Protein AF-A0A9P7DHE1-F1 (afdb_monomer)

Organism: NCBI:txid116603

Secondary structure (DSSP, 8-state):
-----PPEEEPTTSS-EEEPP--------S---GGGTTS-----------GGGTTT----------TT--SSS----------------------------TT-SPPTT--TT-HHHHHHHHHHHHHHHTTS-TTSHHHHHHHHHHHHHHHHH-TTTTTS--PPPPTTS-S-SHHHHHHTT-

pLDDT: mean 75.98, std 18.85, range [28.89, 95.75]

Structure (mmCIF, N/CA/C/O backbone):
data_AF-A0A9P7DHE1-F1
#
_entry.id   AF-A0A9P7DHE1-F1
#
loop_
_atom_site.group_PDB
_atom_site.id
_atom_site.type_symbol
_atom_site.label_atom_id
_atom_site.label_alt_id
_atom_site.label_comp_id
_atom_site.label_asym_id
_atom_site.label_entity_id
_atom_site.label_seq_id
_atom_site.pdbx_PDB_ins_code
_atom_site.Cartn_x
_atom_site.Cartn_y
_atom_site.Cartn_z
_atom_site.occupancy
_atom_site.B_iso_or_equiv
_atom_site.auth_seq_id
_atom_site.auth_comp_id
_atom_site.auth_asym_id
_atom_site.auth_atom_id
_atom_site.pdbx_PDB_model_num
ATOM 1 N N . THR A 1 1 ? -3.208 -5.724 34.172 1.00 63.28 1 THR A N 1
ATOM 2 C CA . THR A 1 1 ? -3.582 -4.389 33.665 1.00 63.28 1 THR A CA 1
ATOM 3 C C . THR A 1 1 ? -2.386 -3.475 33.767 1.00 63.28 1 THR A C 1
ATOM 5 O O . THR A 1 1 ? -1.680 -3.568 34.764 1.00 63.28 1 THR A O 1
ATOM 8 N N . VAL A 1 2 ? -2.148 -2.636 32.761 1.00 74.50 2 VAL A N 1
ATOM 9 C CA . VAL A 1 2 ? -1.128 -1.576 32.782 1.00 74.50 2 VAL A CA 1
ATOM 10 C C . VAL A 1 2 ? -1.850 -0.268 32.481 1.00 74.50 2 VAL A C 1
ATOM 12 O O . VAL A 1 2 ? -2.642 -0.226 31.544 1.00 74.50 2 VAL A O 1
ATOM 15 N N . THR A 1 3 ? -1.604 0.771 33.275 1.00 80.12 3 THR A N 1
ATOM 16 C CA . THR A 1 3 ? -2.169 2.107 33.048 1.00 80.12 3 THR A CA 1
ATOM 17 C C . THR A 1 3 ? -1.123 2.965 32.352 1.00 80.12 3 THR A C 1
ATOM 19 O O . THR A 1 3 ? 0.004 3.068 32.833 1.00 80.12 3 THR A O 1
ATOM 22 N N . LEU A 1 4 ? -1.491 3.568 31.223 1.00 80.62 4 LEU A N 1
ATOM 23 C CA . LEU A 1 4 ? -0.621 4.423 30.419 1.00 80.62 4 LEU A CA 1
ATOM 24 C C . LEU A 1 4 ? -1.229 5.825 30.329 1.00 80.62 4 LEU A C 1
ATOM 26 O O . LEU A 1 4 ? -2.447 5.973 30.254 1.00 80.62 4 LEU A O 1
ATOM 30 N N . TYR A 1 5 ? -0.375 6.846 30.332 1.00 82.25 5 TYR A N 1
ATOM 31 C CA . TYR A 1 5 ? -0.776 8.253 30.339 1.00 82.25 5 TYR A CA 1
ATOM 32 C C . TYR A 1 5 ? -0.249 8.931 29.063 1.00 82.25 5 TYR A C 1
ATOM 34 O O . TYR A 1 5 ? 0.937 9.266 29.007 1.00 82.25 5 TYR A O 1
ATOM 42 N N . PRO A 1 6 ? -1.076 9.088 28.011 1.00 80.56 6 PRO A N 1
ATOM 43 C CA . PRO A 1 6 ? -0.641 9.694 26.756 1.00 80.56 6 PRO A CA 1
ATOM 44 C C . PRO A 1 6 ? -0.367 11.195 26.926 1.00 80.56 6 PRO A C 1
ATOM 46 O O . PRO A 1 6 ? -0.947 11.869 27.779 1.00 80.56 6 PRO A O 1
ATOM 49 N N . THR A 1 7 ? 0.515 11.746 26.089 1.00 82.62 7 THR A N 1
ATOM 50 C CA . THR A 1 7 ? 0.828 13.182 26.136 1.00 82.62 7 THR A CA 1
ATOM 51 C C . THR A 1 7 ? -0.315 13.994 25.533 1.00 82.62 7 THR A C 1
ATOM 53 O O . THR A 1 7 ? -0.627 13.850 24.352 1.00 82.62 7 THR A O 1
ATOM 56 N N . VAL A 1 8 ? -0.893 14.897 26.323 1.00 83.06 8 VAL A N 1
ATOM 57 C CA . VAL A 1 8 ? -1.894 15.867 25.863 1.00 83.06 8 VAL A CA 1
ATOM 58 C C . VAL A 1 8 ? -1.196 17.140 25.372 1.00 83.06 8 VAL A C 1
ATOM 60 O O . VAL A 1 8 ? -0.289 17.653 26.031 1.00 83.06 8 VAL A O 1
ATOM 63 N N . ARG A 1 9 ? -1.606 17.667 24.213 1.00 80.31 9 ARG A N 1
ATOM 64 C CA . ARG A 1 9 ? -1.080 18.905 23.614 1.00 80.31 9 ARG A CA 1
ATOM 65 C C . ARG A 1 9 ? -2.216 19.838 23.201 1.00 80.31 9 ARG A C 1
ATOM 67 O O . ARG A 1 9 ? -3.033 19.479 22.354 1.00 80.31 9 ARG A O 1
ATOM 74 N N . ALA A 1 10 ? -2.224 21.049 23.756 1.00 80.25 10 ALA A N 1
ATOM 75 C CA . ALA A 1 10 ? -3.129 22.120 23.338 1.00 80.25 10 ALA A CA 1
ATOM 76 C C . ALA A 1 10 ? -2.904 22.481 21.860 1.00 80.25 10 ALA A C 1
ATOM 78 O O . ALA A 1 10 ? -1.762 22.695 21.431 1.00 80.25 10 ALA A O 1
ATOM 79 N N . VAL A 1 11 ? -3.983 22.555 21.083 1.00 75.50 11 VAL A N 1
ATOM 80 C CA . VAL A 1 11 ? -3.932 22.865 19.651 1.00 75.50 11 VAL A CA 1
ATOM 81 C C . VAL A 1 11 ? -3.908 24.385 19.478 1.00 75.50 11 VAL A C 1
ATOM 83 O O . VAL A 1 11 ? -4.821 25.098 19.898 1.00 75.50 11 VAL A O 1
ATOM 86 N N . ARG A 1 12 ? -2.827 24.908 18.882 1.00 71.19 12 ARG A N 1
ATOM 87 C CA . ARG A 1 12 ? -2.615 26.359 18.743 1.00 71.19 12 ARG A CA 1
ATOM 88 C C . ARG A 1 12 ? -3.797 27.019 18.026 1.00 71.19 12 ARG A C 1
ATOM 90 O O . ARG A 1 12 ? -4.242 26.529 16.997 1.00 71.19 12 ARG A O 1
ATOM 97 N N . HIS A 1 13 ? -4.228 28.169 18.546 1.00 72.75 13 HIS A N 1
ATOM 98 C CA . HIS A 1 13 ? -5.360 28.969 18.049 1.00 72.75 13 HIS A CA 1
ATOM 99 C C . HIS A 1 13 ? -6.758 28.344 18.241 1.00 72.75 13 HIS A C 1
ATOM 101 O O . HIS A 1 13 ? -7.728 28.867 17.701 1.00 72.7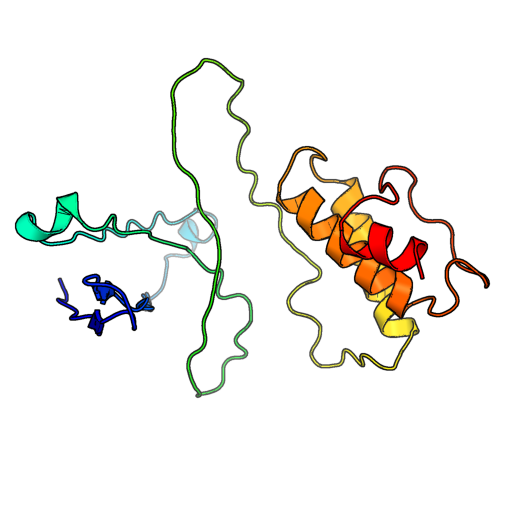5 13 HIS A O 1
ATOM 107 N N . THR A 1 14 ? -6.880 27.303 19.069 1.00 74.81 14 THR A N 1
ATOM 108 C CA . THR A 1 14 ? -8.165 26.745 19.533 1.00 74.81 14 THR A CA 1
ATOM 109 C C . THR A 1 14 ? -8.226 26.734 21.067 1.00 74.81 14 THR A C 1
ATOM 111 O O . THR A 1 14 ? -7.239 27.078 21.724 1.00 74.81 14 THR A O 1
ATOM 114 N N . GLN A 1 15 ? -9.366 26.345 21.650 1.00 79.44 15 GLN A N 1
ATOM 115 C CA . GLN A 1 15 ? -9.450 25.995 23.079 1.00 79.44 15 GLN A CA 1
ATOM 116 C C . GLN A 1 15 ? -9.210 24.492 23.325 1.00 79.44 15 GLN A C 1
ATOM 118 O O . GLN A 1 15 ? -9.230 24.044 24.470 1.00 79.44 15 GLN A O 1
ATOM 123 N N . ASP A 1 16 ? -8.962 23.726 22.262 1.00 78.94 16 ASP A N 1
ATOM 124 C CA . ASP A 1 16 ? -9.001 22.271 22.267 1.00 78.94 16 ASP A CA 1
ATOM 125 C C . ASP A 1 16 ? -7.638 21.647 22.590 1.00 78.94 16 ASP A C 1
ATOM 127 O O . ASP A 1 16 ? -6.563 22.200 22.320 1.00 78.94 16 ASP A O 1
ATOM 131 N N . ALA A 1 17 ? -7.678 20.445 23.159 1.00 79.69 17 ALA A N 1
ATOM 132 C CA . ALA A 1 17 ? -6.499 19.674 23.518 1.00 79.69 17 ALA A CA 1
ATOM 133 C C . ALA A 1 17 ? -6.506 18.321 22.800 1.00 79.69 17 ALA A C 1
ATOM 135 O O . ALA A 1 17 ? -7.420 17.518 22.956 1.00 79.69 17 ALA A O 1
ATOM 136 N N . SER A 1 18 ? -5.455 18.064 22.026 1.00 79.19 18 SER A N 1
ATOM 137 C CA . SER A 1 18 ? -5.245 16.792 21.336 1.00 79.19 18 SER A CA 1
ATOM 138 C C . SER A 1 18 ? -4.535 15.791 22.246 1.00 79.19 18 SER A C 1
ATOM 140 O O . SER A 1 18 ? -3.516 16.113 22.863 1.00 79.19 18 SER A O 1
ATOM 142 N N . ILE A 1 19 ? -5.037 14.561 22.305 1.00 82.12 19 ILE A N 1
ATOM 143 C CA . ILE A 1 19 ? -4.283 13.422 22.835 1.00 82.12 19 ILE A CA 1
ATOM 144 C C . ILE A 1 19 ? -3.357 12.948 21.707 1.00 82.12 19 ILE A C 1
ATOM 146 O O . ILE A 1 19 ? -3.810 12.748 20.582 1.00 82.12 19 ILE A O 1
ATOM 150 N N . GLN A 1 20 ? -2.053 12.821 21.962 1.00 78.88 20 GLN A N 1
ATOM 151 C CA . GLN A 1 20 ? -1.137 12.235 20.977 1.00 78.88 20 GLN A CA 1
ATOM 152 C C . GLN A 1 20 ? -1.354 10.710 20.890 1.00 78.88 20 GLN A C 1
ATOM 154 O O . GLN A 1 20 ? -1.566 10.092 21.938 1.00 78.88 20 GLN A O 1
ATOM 159 N N . PRO A 1 21 ? -1.269 10.097 19.691 1.00 76.88 21 PRO A N 1
ATOM 160 C CA . PRO A 1 21 ? -1.305 8.643 19.536 1.00 76.88 21 PRO A CA 1
ATOM 161 C C . PRO A 1 21 ? -0.273 7.924 20.415 1.00 76.88 21 PRO A C 1
ATOM 163 O O . PRO A 1 21 ? 0.782 8.476 20.738 1.00 76.88 21 PRO A O 1
ATOM 166 N N . LEU A 1 22 ? -0.587 6.685 20.793 1.00 75.44 22 LEU A N 1
ATOM 167 C CA . LEU A 1 22 ? 0.209 5.862 21.699 1.00 75.44 22 LEU A CA 1
ATOM 168 C C . LEU A 1 22 ? 0.304 4.435 21.150 1.00 75.44 22 LEU A C 1
ATOM 170 O O . LEU A 1 22 ? -0.690 3.712 21.152 1.00 75.44 22 LEU A O 1
ATOM 174 N N . CYS A 1 23 ? 1.496 4.016 20.726 1.00 75.12 23 CYS A N 1
ATOM 175 C CA . CYS A 1 23 ? 1.759 2.622 20.374 1.00 75.12 23 CYS A CA 1
ATOM 176 C C . CYS A 1 2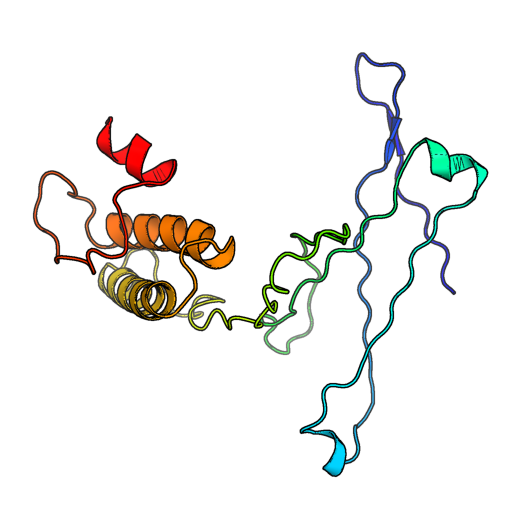3 ? 1.937 1.753 21.631 1.00 75.12 23 CYS A C 1
ATOM 178 O O . CYS A 1 23 ? 2.528 2.175 22.629 1.00 75.12 23 CYS A O 1
ATOM 180 N N . ILE A 1 24 ? 1.413 0.526 21.573 1.00 76.88 24 ILE A N 1
ATOM 181 C CA . ILE A 1 24 ? 1.482 -0.475 22.641 1.00 76.88 24 ILE A CA 1
ATOM 182 C C . ILE A 1 24 ? 1.867 -1.819 22.012 1.00 76.88 24 ILE A C 1
ATOM 184 O O . ILE A 1 24 ? 1.034 -2.501 21.421 1.00 76.88 24 ILE A O 1
ATOM 188 N N . GLY A 1 25 ? 3.130 -2.222 22.160 1.00 78.00 25 GLY A N 1
ATOM 189 C CA . GLY A 1 25 ? 3.584 -3.554 21.756 1.00 78.00 25 GLY A CA 1
ATOM 190 C C . GLY A 1 25 ? 3.118 -4.633 22.740 1.00 78.00 25 GLY A C 1
ATOM 191 O O . GLY A 1 25 ? 3.352 -4.515 23.944 1.00 78.00 25 GLY A O 1
ATOM 192 N N . VAL A 1 26 ? 2.493 -5.701 22.237 1.00 77.25 26 VAL A N 1
ATOM 193 C CA . VAL A 1 26 ? 2.066 -6.864 23.034 1.00 77.25 26 VAL A CA 1
ATOM 194 C C . VAL A 1 26 ? 2.804 -8.110 22.548 1.00 77.25 26 VAL A C 1
ATOM 196 O O . VAL A 1 26 ? 2.553 -8.603 21.453 1.00 77.25 26 VAL A O 1
ATOM 199 N N . CYS A 1 27 ? 3.713 -8.632 23.375 1.00 78.00 27 CYS A N 1
ATOM 200 C CA . CYS A 1 27 ? 4.555 -9.780 23.035 1.00 78.00 27 CYS A CA 1
ATOM 201 C C . CYS A 1 27 ? 4.144 -11.027 23.827 1.00 78.00 27 CYS A C 1
ATOM 203 O O . CYS A 1 27 ? 4.094 -10.996 25.057 1.00 78.00 27 CYS A O 1
ATOM 205 N N . PHE A 1 28 ? 3.929 -12.145 23.130 1.00 78.44 28 PHE A N 1
ATOM 206 C CA . PHE A 1 28 ? 3.649 -13.449 23.734 1.00 78.44 28 PHE A CA 1
ATOM 207 C C . PHE A 1 28 ? 4.885 -14.348 23.623 1.00 78.44 28 PHE A C 1
ATOM 209 O O . PHE A 1 28 ? 5.302 -14.697 22.521 1.00 78.44 28 PHE A O 1
ATOM 216 N N . SER A 1 29 ? 5.473 -14.737 24.755 1.00 79.94 29 SER A N 1
ATOM 217 C CA . SER A 1 29 ? 6.611 -15.663 24.811 1.00 79.94 29 SER A CA 1
ATOM 218 C C . SER A 1 29 ? 6.196 -17.014 25.400 1.00 79.94 29 SER A C 1
ATOM 220 O O . SER A 1 29 ? 5.441 -17.090 26.368 1.00 79.94 29 SER A O 1
ATOM 222 N N . GLY A 1 30 ? 6.671 -18.106 24.798 1.00 80.75 30 GLY A N 1
ATOM 223 C CA . GLY A 1 30 ? 6.310 -19.466 25.198 1.00 80.75 30 GLY A CA 1
ATOM 224 C C . GLY A 1 30 ? 6.550 -20.487 24.088 1.00 80.75 30 GLY A C 1
ATOM 225 O O . GLY A 1 30 ? 7.233 -20.206 23.107 1.00 80.75 30 GLY A O 1
ATOM 226 N N . THR A 1 31 ? 5.973 -21.681 24.237 1.00 81.31 31 THR A N 1
ATOM 227 C CA . THR A 1 31 ? 5.946 -22.707 23.181 1.00 81.31 31 THR A CA 1
ATOM 228 C C . THR A 1 31 ? 4.535 -23.268 23.040 1.00 81.31 31 THR A C 1
ATOM 230 O O . THR A 1 31 ? 3.863 -23.520 24.039 1.00 81.31 31 THR A O 1
ATOM 233 N N . LEU A 1 32 ? 4.080 -23.463 21.801 1.00 80.00 32 LEU A N 1
ATOM 234 C CA . LEU A 1 32 ? 2.795 -24.098 21.511 1.00 80.00 32 LEU A CA 1
ATOM 235 C C . LEU A 1 32 ? 2.980 -25.613 21.303 1.00 80.00 32 LEU A C 1
ATOM 237 O O . LEU A 1 32 ? 3.902 -26.026 20.591 1.00 80.00 32 LEU A O 1
ATOM 241 N N . PRO A 1 33 ? 2.106 -26.467 21.870 1.00 82.25 33 PRO A N 1
ATOM 242 C CA . PRO A 1 33 ? 2.053 -27.886 21.535 1.00 82.25 33 PRO A CA 1
ATOM 243 C C . PRO A 1 33 ? 1.917 -28.112 20.024 1.00 82.25 33 PRO A C 1
ATOM 245 O O . PRO A 1 33 ? 1.082 -27.492 19.372 1.00 82.25 33 PRO A O 1
ATOM 248 N N . ARG A 1 34 ? 2.691 -29.055 19.463 1.00 78.00 34 ARG A N 1
ATOM 249 C CA . ARG A 1 34 ? 2.783 -29.282 18.001 1.00 78.00 34 ARG A CA 1
ATOM 250 C C . ARG A 1 34 ? 1.442 -29.519 17.289 1.00 78.00 34 ARG A C 1
ATOM 252 O O . ARG A 1 34 ? 1.344 -29.257 16.098 1.00 78.00 34 ARG A O 1
ATOM 259 N N . HIS A 1 35 ? 0.420 -30.004 17.994 1.00 80.25 35 HIS A N 1
ATOM 260 C CA . HIS A 1 35 ? -0.915 -30.220 17.427 1.00 80.25 35 HIS A CA 1
ATOM 261 C C . HIS A 1 35 ? -1.727 -28.924 17.235 1.00 80.25 35 HIS A C 1
ATOM 263 O O . HIS A 1 35 ? -2.686 -28.939 16.473 1.00 80.25 35 HIS A O 1
ATOM 269 N N . LEU A 1 36 ? -1.340 -27.810 17.871 1.00 73.06 36 LEU A N 1
ATOM 270 C CA . LEU A 1 36 ? -1.977 -26.493 17.716 1.00 73.06 36 LEU A CA 1
ATOM 271 C C . LEU A 1 36 ? -1.321 -25.617 16.636 1.00 73.06 36 LEU A C 1
ATOM 273 O O . LEU A 1 36 ? -1.822 -24.539 16.353 1.00 73.06 36 LEU A O 1
ATOM 277 N N . VAL A 1 37 ? -0.231 -26.067 16.003 1.00 69.19 37 VAL A N 1
ATOM 278 C CA . VAL A 1 37 ? 0.519 -25.290 14.988 1.00 69.19 37 VAL A CA 1
ATOM 279 C C . VAL A 1 37 ? -0.308 -24.997 13.724 1.00 69.19 37 VAL A C 1
ATOM 281 O O . VAL A 1 37 ? -0.004 -24.062 12.996 1.00 69.19 37 VAL A O 1
ATOM 284 N N . HIS A 1 38 ? -1.376 -25.762 13.485 1.00 62.28 38 HIS A N 1
ATOM 285 C CA . HIS A 1 38 ? -2.319 -25.561 12.375 1.00 62.28 38 HIS A CA 1
ATOM 286 C C . HIS A 1 38 ? -3.629 -24.879 12.816 1.00 62.28 38 HIS A C 1
ATOM 288 O O . HIS A 1 38 ? -4.558 -24.763 12.019 1.00 62.28 38 HIS A O 1
ATOM 294 N N . SER A 1 39 ? -3.725 -24.465 14.082 1.00 65.44 39 SER A N 1
ATOM 295 C CA . SER A 1 39 ? -4.896 -23.796 14.648 1.00 65.44 39 SER A CA 1
ATOM 296 C C . SER A 1 39 ? -4.622 -22.303 14.777 1.00 65.44 39 SER A C 1
ATOM 298 O O . SER A 1 39 ? -3.623 -21.909 15.375 1.00 65.44 39 SER A O 1
ATOM 300 N N . VAL A 1 40 ? -5.543 -21.463 14.299 1.00 66.19 40 VAL A N 1
ATOM 301 C CA . VAL A 1 40 ? -5.528 -20.033 14.637 1.00 66.19 40 VAL A CA 1
ATOM 302 C C . VAL A 1 40 ? -5.727 -19.906 16.148 1.00 66.19 40 VAL A C 1
ATOM 304 O O . VAL A 1 40 ? -6.742 -20.353 16.683 1.00 66.19 40 VAL A O 1
ATOM 307 N N . VAL A 1 41 ? -4.747 -19.329 16.845 1.00 77.50 41 VAL A N 1
ATOM 308 C CA . VAL A 1 41 ? -4.835 -19.054 18.284 1.00 77.50 41 VAL A CA 1
ATOM 309 C C . VAL A 1 41 ? -5.530 -17.701 18.458 1.00 77.50 41 VAL A C 1
ATOM 311 O O . VAL A 1 41 ? -4.948 -16.688 18.071 1.00 77.50 41 VAL A O 1
ATOM 314 N N . PRO A 1 42 ? -6.758 -17.639 19.009 1.00 79.12 42 PRO A N 1
ATOM 315 C CA . PRO A 1 42 ? -7.448 -16.370 19.192 1.00 79.12 42 PRO A CA 1
ATOM 316 C C . PRO A 1 42 ? -6.757 -15.546 20.282 1.00 79.12 42 PRO A C 1
ATOM 318 O O . PRO A 1 42 ? -6.542 -16.023 21.398 1.00 79.12 42 PRO A O 1
ATOM 321 N N . ILE A 1 43 ? -6.444 -14.292 19.964 1.00 79.31 43 ILE A N 1
ATOM 322 C CA . ILE A 1 43 ? -5.888 -13.312 20.899 1.00 79.31 43 ILE A CA 1
ATOM 323 C C . ILE A 1 43 ? -6.923 -12.200 21.065 1.00 79.31 43 ILE A C 1
ATOM 325 O O . ILE A 1 43 ? -7.331 -11.579 20.089 1.00 79.31 43 ILE A O 1
ATOM 329 N N . GLN A 1 44 ? -7.346 -11.948 22.304 1.00 82.62 44 GLN A N 1
ATOM 330 C CA . GLN A 1 44 ? -8.251 -10.851 22.640 1.00 82.62 44 GLN A CA 1
ATOM 331 C C . GLN A 1 44 ? -7.472 -9.744 23.356 1.00 82.62 44 GLN A C 1
ATOM 333 O O . GLN A 1 44 ? -6.799 -9.994 24.356 1.00 82.62 44 GLN A O 1
ATOM 338 N N . ILE A 1 45 ? -7.595 -8.515 22.857 1.00 82.31 45 ILE A N 1
ATOM 339 C CA . ILE A 1 45 ? -7.043 -7.298 23.461 1.00 82.31 45 ILE A CA 1
ATOM 340 C C . ILE A 1 45 ? -8.208 -6.332 23.690 1.00 82.31 45 ILE A C 1
ATOM 342 O O . ILE A 1 45 ? -9.099 -6.219 22.852 1.00 82.31 45 ILE A O 1
ATOM 346 N N . SER A 1 46 ? -8.214 -5.649 24.833 1.00 82.44 46 SER A N 1
ATOM 347 C CA . SER A 1 46 ? -9.241 -4.671 25.201 1.00 82.44 46 SER A CA 1
ATOM 348 C C . SER A 1 46 ? -8.587 -3.389 25.707 1.00 82.44 46 SER A C 1
ATOM 350 O O . SER A 1 46 ? -7.800 -3.439 26.655 1.00 82.44 46 SER A O 1
ATOM 352 N N . VAL A 1 47 ? -8.945 -2.253 25.112 1.00 83.31 47 VAL A N 1
ATOM 353 C CA . VAL A 1 47 ? -8.515 -0.914 25.535 1.00 83.31 47 VAL A CA 1
ATOM 354 C C . VAL A 1 47 ? -9.748 -0.126 25.970 1.00 83.31 47 VAL A C 1
ATOM 356 O O . VAL A 1 47 ? -10.785 -0.173 25.316 1.00 83.31 47 VAL A O 1
ATOM 359 N N . SER A 1 48 ? -9.636 0.590 27.084 1.00 83.56 48 SER A N 1
ATOM 360 C CA . SER A 1 48 ? -10.709 1.391 27.676 1.00 83.56 48 SER A CA 1
ATOM 361 C C . SER A 1 48 ? -10.139 2.694 28.223 1.00 83.56 48 SER A C 1
ATOM 363 O O . SER A 1 48 ? -9.087 2.669 28.866 1.00 83.56 48 SER A O 1
ATOM 365 N N . ILE A 1 49 ? -10.851 3.803 28.035 1.00 84.62 49 ILE A N 1
ATOM 366 C CA . ILE A 1 49 ? -10.581 5.057 28.746 1.00 84.62 49 ILE A CA 1
ATOM 367 C C . ILE A 1 49 ? -11.486 5.168 29.983 1.00 84.62 49 ILE A C 1
ATOM 369 O O . ILE A 1 49 ? -12.500 4.475 30.071 1.00 84.62 49 ILE A O 1
ATOM 373 N N . ALA A 1 50 ? -11.109 6.003 30.954 1.00 85.31 50 ALA A N 1
ATOM 374 C CA . ALA A 1 50 ? -11.951 6.297 32.110 1.00 85.31 50 ALA A CA 1
ATOM 375 C C . ALA A 1 50 ? -13.237 7.039 31.684 1.00 85.31 50 ALA A C 1
ATOM 377 O O . ALA A 1 50 ? -13.243 7.783 30.698 1.00 85.31 50 ALA A O 1
ATOM 378 N N . GLU A 1 51 ? -14.335 6.788 32.400 1.00 87.00 51 GLU A N 1
ATOM 379 C CA . GLU A 1 51 ? -15.702 7.146 31.998 1.00 87.00 51 GLU A CA 1
ATOM 380 C C . GLU A 1 51 ? -15.874 8.656 31.769 1.00 87.00 51 GLU A C 1
ATOM 382 O O . GLU A 1 51 ? -16.507 9.068 30.795 1.00 87.00 51 GLU A O 1
ATOM 387 N N . GLU A 1 52 ? -15.213 9.478 32.584 1.00 88.81 52 GLU A N 1
ATOM 388 C CA . GLU A 1 52 ? -15.205 10.941 32.511 1.00 88.81 52 GLU A CA 1
ATOM 389 C C . GLU A 1 52 ? -14.610 11.515 31.209 1.00 88.81 52 GLU A C 1
ATOM 391 O O . GLU A 1 52 ? -14.839 12.685 30.895 1.00 88.81 52 GLU A O 1
ATOM 396 N N . TYR A 1 53 ? -13.884 10.703 30.431 1.00 83.25 53 TYR A N 1
ATOM 397 C CA . TYR A 1 53 ? -13.310 11.085 29.135 1.00 83.25 53 TYR A CA 1
ATOM 398 C C . TYR A 1 53 ? -14.015 10.444 27.928 1.00 83.25 53 TYR A C 1
ATOM 400 O O . TYR A 1 53 ? -13.721 10.806 26.787 1.00 83.25 53 TYR A O 1
ATOM 408 N N . SER A 1 54 ? -14.957 9.522 28.156 1.00 81.50 54 SER A N 1
ATOM 409 C CA . SER A 1 54 ? -15.620 8.725 27.107 1.00 81.50 54 SER A CA 1
ATOM 410 C C . SER A 1 54 ? -16.402 9.549 26.072 1.00 81.50 54 SER A C 1
ATOM 412 O O . SER A 1 54 ? -16.548 9.127 24.928 1.00 81.50 54 SER A O 1
ATOM 414 N N . SER A 1 55 ? -16.868 10.743 26.445 1.00 85.00 55 SER A N 1
ATOM 415 C CA . SER A 1 55 ? -17.566 11.684 25.559 1.00 85.00 55 SER A CA 1
ATOM 416 C C . SER A 1 55 ? -16.636 12.547 24.697 1.00 85.00 55 SER A C 1
ATOM 418 O O . SER A 1 55 ? -17.117 13.221 23.786 1.00 85.00 55 SER A O 1
ATOM 420 N N . PHE A 1 56 ? -15.326 12.546 24.968 1.00 81.00 56 PHE A N 1
ATOM 421 C CA . PHE A 1 56 ? -14.338 13.390 24.283 1.00 81.00 56 PHE A CA 1
ATOM 422 C C . PHE A 1 56 ? -13.389 12.602 23.370 1.00 81.00 56 PHE A C 1
ATOM 424 O O . PHE A 1 56 ? -12.720 13.194 22.524 1.00 81.00 56 PHE A O 1
ATOM 431 N N . THR A 1 57 ? -13.295 11.280 23.533 1.00 78.19 57 THR A N 1
ATOM 432 C CA . THR A 1 57 ? -12.440 10.426 22.702 1.00 78.19 57 THR A CA 1
ATOM 433 C C . THR A 1 57 ? -12.923 8.976 22.698 1.00 78.19 57 THR A C 1
ATOM 435 O O . THR A 1 57 ? -13.393 8.454 23.708 1.00 78.19 57 THR A O 1
ATOM 438 N N . THR A 1 58 ? -12.778 8.312 21.552 1.00 79.25 58 THR A N 1
ATOM 439 C CA . THR A 1 58 ? -13.049 6.882 21.375 1.00 79.25 58 THR A CA 1
ATOM 440 C C . THR A 1 58 ? -11.713 6.145 21.246 1.00 79.25 58 THR A C 1
ATOM 442 O O . THR A 1 58 ? -10.901 6.542 20.409 1.00 79.25 58 THR A O 1
ATOM 445 N N . PRO A 1 59 ? -11.445 5.088 22.038 1.00 80.94 59 PRO A N 1
ATOM 446 C CA . PRO A 1 59 ? -10.231 4.299 21.877 1.00 80.94 59 PRO A CA 1
ATOM 447 C C . PRO A 1 59 ? -10.291 3.517 20.559 1.00 80.94 59 PRO A C 1
ATOM 449 O O . PRO A 1 59 ? -11.172 2.682 20.367 1.00 80.94 59 PRO A O 1
ATOM 452 N N . VAL A 1 60 ? -9.339 3.775 19.665 1.00 77.62 60 VAL A N 1
ATOM 453 C CA . VAL A 1 60 ? -9.154 3.018 18.421 1.00 77.62 60 VAL A CA 1
ATOM 454 C C . VAL A 1 60 ? -8.024 2.011 18.631 1.00 77.62 60 VAL A C 1
ATOM 456 O O . VAL A 1 60 ? -6.984 2.352 19.196 1.00 77.62 60 VAL A O 1
ATOM 459 N N . ILE A 1 61 ? -8.237 0.768 18.201 1.00 76.81 61 ILE A N 1
ATOM 460 C CA . ILE A 1 61 ? -7.223 -0.291 18.190 1.00 76.81 61 ILE A CA 1
ATOM 461 C C . ILE A 1 61 ? -6.930 -0.616 16.729 1.00 76.81 61 ILE A C 1
ATOM 463 O O . ILE A 1 61 ? -7.841 -0.959 15.980 1.00 76.81 61 ILE A O 1
ATOM 467 N N . GLU A 1 62 ? -5.662 -0.540 16.341 1.00 70.88 62 GLU A N 1
ATOM 468 C CA . GLU A 1 62 ? -5.195 -0.891 15.002 1.00 70.88 62 GLU A CA 1
ATOM 469 C C . GLU A 1 62 ? -4.138 -1.993 15.114 1.00 70.88 62 GLU A C 1
ATOM 471 O O . GLU A 1 62 ? -3.199 -1.895 15.905 1.00 70.88 62 GLU A O 1
ATOM 476 N N . SER A 1 63 ? -4.302 -3.067 14.343 1.00 65.50 63 SER A N 1
ATOM 477 C CA . SER A 1 63 ? -3.376 -4.199 14.317 1.00 65.50 63 SER A CA 1
ATOM 478 C C . SER A 1 63 ? -2.399 -4.078 13.153 1.00 65.50 63 SER A C 1
ATOM 480 O O . SER A 1 63 ? -2.824 -3.988 12.002 1.00 65.50 63 SER A O 1
ATOM 482 N N . LEU A 1 64 ? -1.100 -4.161 13.439 1.00 60.03 64 LEU A N 1
ATOM 483 C CA . LEU A 1 64 ? -0.050 -4.285 12.428 1.00 60.03 64 LEU A CA 1
ATOM 484 C C . LEU A 1 64 ? 0.540 -5.695 12.440 1.00 60.03 64 LEU A C 1
ATOM 486 O O . LEU A 1 64 ? 0.919 -6.204 13.496 1.00 60.03 64 LEU A O 1
ATOM 490 N N . ALA A 1 65 ? 0.647 -6.309 11.261 1.00 50.72 65 ALA A N 1
ATOM 491 C CA . ALA A 1 65 ? 1.408 -7.540 11.081 1.00 50.72 65 ALA A CA 1
ATOM 492 C C . ALA A 1 65 ? 2.909 -7.235 11.215 1.00 50.72 65 ALA A C 1
ATOM 494 O O . ALA A 1 65 ? 3.423 -6.327 10.563 1.00 50.72 65 ALA A O 1
ATOM 495 N N . LEU A 1 66 ? 3.623 -7.990 12.055 1.00 47.91 66 LEU A N 1
ATOM 496 C CA . LEU A 1 66 ? 5.050 -7.772 12.347 1.00 47.91 66 LEU A CA 1
ATOM 497 C C . LEU A 1 66 ? 5.980 -8.481 11.336 1.00 47.91 66 LEU A C 1
ATOM 499 O O . LEU A 1 66 ? 7.107 -8.860 11.662 1.00 47.91 66 LEU A O 1
ATOM 503 N N . ASP A 1 67 ? 5.510 -8.664 10.102 1.00 43.88 67 ASP A N 1
ATOM 504 C CA . ASP A 1 67 ? 6.191 -9.413 9.042 1.00 43.88 67 ASP A CA 1
ATOM 505 C C . ASP A 1 67 ? 7.296 -8.564 8.389 1.00 43.88 67 ASP A C 1
ATOM 507 O O . ASP A 1 67 ? 7.211 -8.153 7.234 1.00 43.88 67 ASP A O 1
ATOM 511 N N . GLY A 1 68 ? 8.346 -8.258 9.157 1.00 37.28 68 GLY A N 1
ATOM 512 C CA . GLY A 1 68 ? 9.450 -7.417 8.681 1.00 37.28 68 GLY A CA 1
ATOM 513 C C . GLY A 1 68 ? 10.708 -7.337 9.551 1.00 37.28 68 GLY A C 1
ATOM 514 O O . GLY A 1 68 ? 11.719 -6.835 9.068 1.00 37.28 68 GLY A O 1
ATOM 515 N N . TYR A 1 69 ? 10.706 -7.836 10.793 1.00 28.89 69 TYR A N 1
ATOM 516 C CA . TYR A 1 69 ? 11.907 -7.806 11.640 1.00 28.89 69 TYR A CA 1
ATOM 517 C C . TYR A 1 69 ? 12.838 -9.007 11.374 1.00 28.89 69 TYR A C 1
ATOM 519 O O . TYR A 1 69 ? 12.503 -10.128 11.774 1.00 28.89 69 TYR A O 1
ATOM 527 N N . PRO A 1 70 ? 14.044 -8.822 10.794 1.00 31.84 70 PRO A N 1
ATOM 528 C CA . PRO A 1 70 ? 15.103 -9.816 10.937 1.00 31.84 70 PRO A CA 1
ATOM 529 C C . PRO A 1 70 ? 15.482 -9.924 12.420 1.00 31.84 70 PRO A C 1
ATOM 531 O O . PRO A 1 70 ? 15.547 -8.919 13.127 1.00 31.84 70 PRO A O 1
ATOM 534 N N . THR A 1 71 ? 15.750 -11.136 12.911 1.00 36.22 71 THR A N 1
ATOM 535 C CA . THR A 1 71 ? 16.069 -11.357 14.330 1.00 36.22 71 THR A CA 1
ATOM 536 C C . THR A 1 71 ? 17.473 -10.849 14.678 1.00 36.22 71 THR A C 1
ATOM 538 O O . THR A 1 71 ? 18.445 -11.602 14.691 1.00 36.22 71 THR A O 1
ATOM 541 N N . SER A 1 72 ? 17.569 -9.555 14.977 1.00 34.81 72 SER A N 1
ATOM 542 C CA . SER A 1 72 ? 18.727 -8.901 15.584 1.00 34.81 72 SER A CA 1
ATOM 543 C C . SER A 1 72 ? 18.253 -7.838 16.579 1.00 34.81 72 SER A C 1
ATOM 545 O O . SER A 1 72 ? 17.149 -7.308 16.465 1.00 34.81 72 SER A O 1
ATOM 547 N N . GLU A 1 73 ? 19.057 -7.566 17.600 1.00 35.44 73 GLU A N 1
ATOM 548 C CA . GLU A 1 73 ? 18.670 -6.756 18.756 1.00 35.44 73 GLU A CA 1
ATOM 549 C C . GLU A 1 73 ? 18.627 -5.253 18.400 1.00 35.44 73 GLU A C 1
ATOM 551 O O . GLU A 1 73 ? 19.672 -4.608 18.323 1.00 35.44 73 GLU A O 1
ATOM 556 N N . GLY A 1 74 ? 17.437 -4.662 18.204 1.00 34.50 74 GLY A N 1
ATOM 557 C CA . GLY A 1 74 ? 17.324 -3.205 18.011 1.00 34.50 74 GLY A CA 1
ATOM 558 C C . GLY A 1 74 ? 15.949 -2.637 17.612 1.00 34.50 74 GLY A C 1
ATOM 559 O O . GLY A 1 74 ? 15.420 -2.954 16.558 1.00 34.50 74 GLY A O 1
ATOM 560 N N . SER A 1 75 ? 15.440 -1.722 18.446 1.00 29.55 75 SER A N 1
ATOM 561 C CA . SER A 1 75 ? 14.506 -0.602 18.178 1.00 29.55 75 SER A CA 1
ATOM 562 C C . SER A 1 75 ? 13.256 -0.739 17.272 1.00 29.55 75 SER A C 1
ATOM 564 O O . SER A 1 75 ? 13.319 -0.796 16.049 1.00 29.55 75 SER A O 1
ATOM 566 N N . ILE A 1 76 ? 12.102 -0.601 17.936 1.00 35.00 76 ILE A N 1
ATOM 567 C CA . ILE A 1 76 ? 10.887 0.206 17.646 1.00 35.00 76 ILE A CA 1
ATOM 568 C C . ILE A 1 76 ? 10.778 1.001 16.308 1.00 35.00 76 ILE A C 1
ATOM 570 O O . ILE A 1 76 ? 11.500 1.981 16.121 1.00 35.00 76 ILE A O 1
ATOM 574 N N . SER A 1 77 ? 9.747 0.699 15.496 1.00 32.78 77 SER A N 1
ATOM 575 C CA . SER A 1 77 ? 8.786 1.621 14.809 1.00 32.78 77 SER A CA 1
ATOM 576 C C . SER A 1 77 ? 7.695 0.755 14.120 1.00 32.78 77 SER A C 1
ATOM 578 O O . SER A 1 77 ? 8.060 -0.284 13.582 1.00 32.78 77 SER A O 1
ATOM 580 N N . GLU A 1 78 ? 6.362 0.937 14.198 1.00 43.34 78 GLU A N 1
ATOM 581 C CA . GLU A 1 78 ? 5.459 2.111 14.009 1.00 43.34 78 GLU A CA 1
ATOM 582 C C . GLU A 1 78 ? 5.393 2.618 12.542 1.00 43.34 78 GLU A C 1
ATOM 584 O O . GLU A 1 78 ? 6.432 2.655 11.893 1.00 43.34 78 GLU A O 1
ATOM 589 N N . ASN A 1 79 ? 4.276 3.061 11.919 1.00 44.34 79 ASN A N 1
ATOM 590 C CA . ASN A 1 79 ? 2.816 3.180 12.222 1.00 44.34 79 ASN A CA 1
ATOM 591 C C . ASN A 1 79 ? 2.074 3.630 10.917 1.00 44.34 79 ASN A C 1
ATOM 593 O O . ASN A 1 79 ? 2.690 4.384 10.167 1.00 44.34 79 ASN A O 1
ATOM 597 N N . VAL A 1 80 ? 0.796 3.376 10.561 1.00 45.41 80 VAL A N 1
ATOM 598 C CA . VAL A 1 80 ? -0.255 2.348 10.847 1.00 45.41 80 VAL A CA 1
ATOM 599 C C . VAL A 1 80 ? -1.054 2.122 9.515 1.00 45.41 80 VAL A C 1
ATOM 601 O O . VAL A 1 80 ? -0.681 2.726 8.512 1.00 45.41 80 VAL A O 1
ATOM 604 N N . ALA A 1 81 ? -2.052 1.232 9.346 1.00 40.34 81 ALA A N 1
ATOM 605 C CA . ALA A 1 81 ? -3.519 1.429 9.550 1.00 40.34 81 ALA A CA 1
ATOM 606 C C . ALA A 1 81 ? -4.281 0.480 8.558 1.00 40.34 81 ALA A C 1
ATOM 608 O O . ALA A 1 81 ? -3.658 0.021 7.601 1.00 40.34 81 ALA A O 1
ATOM 609 N N . ALA A 1 82 ? -5.580 0.141 8.632 1.00 35.28 82 ALA A N 1
ATOM 610 C CA . ALA A 1 82 ? -6.690 0.589 9.487 1.00 35.28 82 ALA A CA 1
ATOM 611 C C . ALA A 1 82 ? -7.738 -0.537 9.710 1.00 35.28 82 ALA A C 1
ATOM 613 O O . ALA A 1 82 ? -7.743 -1.543 9.002 1.00 35.28 82 ALA A O 1
ATOM 614 N N . VAL A 1 83 ? -8.667 -0.328 10.653 1.00 44.09 83 VAL A N 1
ATOM 615 C CA . VAL A 1 83 ? -9.805 -1.216 11.003 1.00 44.09 83 VAL A CA 1
ATOM 616 C C . VAL A 1 83 ? -11.149 -0.558 10.633 1.00 44.09 83 VAL A C 1
ATOM 618 O O . VAL A 1 83 ? -11.232 0.666 10.532 1.00 44.09 83 VAL A O 1
ATOM 621 N N . SER A 1 84 ? -12.233 -1.332 10.483 1.00 41.06 84 SER A N 1
ATOM 622 C CA . SER A 1 84 ? -13.616 -0.830 10.624 1.00 41.06 84 SER A CA 1
ATOM 623 C C . SER A 1 84 ? -14.576 -1.903 11.158 1.00 41.06 84 SER A C 1
ATOM 625 O O . SER A 1 84 ? -14.305 -3.095 11.038 1.00 41.06 84 SER A O 1
ATOM 627 N N . ASP A 1 85 ? -15.663 -1.455 11.794 1.00 41.00 85 ASP A N 1
ATOM 628 C CA . ASP A 1 85 ? -16.610 -2.258 12.589 1.00 41.00 85 ASP A CA 1
ATOM 629 C C . ASP A 1 85 ? -18.054 -2.190 12.018 1.00 41.00 85 ASP A C 1
ATOM 631 O O . ASP A 1 85 ? -18.289 -1.714 10.908 1.00 41.00 85 ASP A O 1
ATOM 635 N N . SER A 1 86 ? -19.020 -2.736 12.755 1.00 49.62 86 SER A N 1
ATOM 636 C CA . SER A 1 86 ? -20.207 -3.423 12.254 1.00 49.62 86 SER A CA 1
ATOM 637 C C . SER A 1 86 ? -21.485 -2.575 12.234 1.00 49.62 86 SER A C 1
ATOM 639 O O . SER A 1 86 ? -21.773 -1.822 13.163 1.00 49.62 86 SER A O 1
ATOM 641 N N . GLY A 1 87 ? -22.344 -2.814 11.237 1.00 30.88 87 GLY A N 1
ATOM 642 C CA . GLY A 1 87 ? -23.728 -2.332 11.192 1.00 30.88 87 GLY A CA 1
ATOM 643 C C . GLY A 1 87 ? -24.639 -3.344 10.490 1.00 30.88 87 GLY A C 1
ATOM 644 O O . GLY A 1 87 ? -24.275 -3.882 9.449 1.00 30.88 87 GLY A O 1
ATOM 645 N N . HIS A 1 88 ? -25.804 -3.647 11.070 1.00 38.25 88 HIS A N 1
ATOM 646 C CA . HIS A 1 8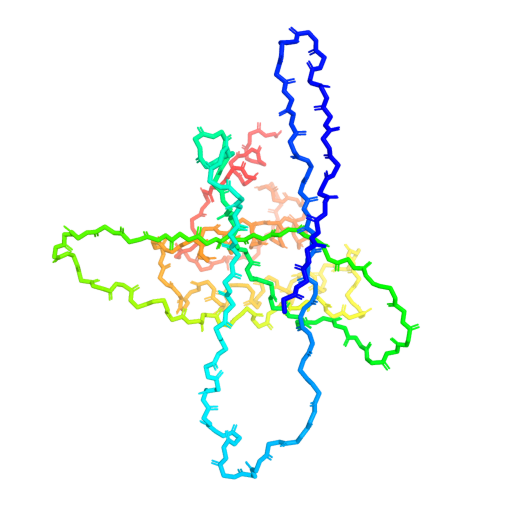8 ? -26.702 -4.693 10.562 1.00 38.25 88 HIS A CA 1
ATOM 647 C C . HIS A 1 88 ? -27.629 -4.202 9.433 1.00 38.25 88 HIS A C 1
ATOM 649 O O . HIS A 1 88 ? -28.719 -3.699 9.698 1.00 38.25 88 HIS A O 1
ATOM 655 N N . GLU A 1 89 ? -27.262 -4.506 8.189 1.00 30.48 89 GLU A N 1
ATOM 656 C CA . GLU A 1 89 ? -28.217 -4.879 7.133 1.00 30.48 89 GLU A CA 1
ATOM 657 C C . GLU A 1 89 ? -27.838 -6.260 6.569 1.00 30.48 89 GLU A C 1
ATOM 659 O O . GLU A 1 89 ? -26.736 -6.756 6.805 1.00 30.48 89 GLU A O 1
ATOM 664 N N . LEU A 1 90 ? -28.765 -6.931 5.876 1.00 38.44 90 LEU A N 1
ATOM 665 C CA . LEU A 1 90 ? -28.580 -8.301 5.363 1.00 38.44 90 LEU A CA 1
ATOM 666 C C . LEU A 1 90 ? -27.844 -8.348 4.011 1.00 38.44 90 LEU A C 1
ATOM 668 O O . LEU A 1 90 ? -28.192 -9.136 3.131 1.00 38.44 90 LEU A O 1
ATOM 672 N N . GLU A 1 91 ? -26.796 -7.541 3.873 1.00 34.16 91 GLU A N 1
ATOM 673 C CA . GLU A 1 91 ? -25.836 -7.689 2.780 1.00 34.16 91 GLU A CA 1
ATOM 674 C C . GLU A 1 91 ? -24.955 -8.934 3.006 1.00 34.16 91 GLU A C 1
ATOM 676 O O . GLU A 1 91 ? -24.703 -9.335 4.152 1.00 34.16 91 GLU A O 1
ATOM 681 N N . PRO A 1 92 ? -24.505 -9.614 1.936 1.00 36.09 92 PRO A N 1
ATOM 682 C CA . PRO A 1 92 ? -23.823 -10.892 2.061 1.00 36.09 92 PRO A CA 1
ATOM 683 C C . PRO A 1 92 ? -22.436 -10.688 2.671 1.00 36.09 92 PRO A C 1
ATOM 685 O O . PRO A 1 92 ? -21.529 -10.258 1.966 1.00 36.09 92 PRO A O 1
ATOM 688 N N . TYR A 1 93 ? -22.288 -11.031 3.963 1.00 35.53 93 TYR A N 1
ATOM 689 C CA . TYR A 1 93 ? -21.044 -11.011 4.756 1.00 35.53 93 TYR A CA 1
ATOM 690 C C . TYR A 1 93 ? -19.800 -11.189 3.874 1.00 35.53 93 TYR A C 1
ATOM 692 O O . TYR A 1 93 ? -19.401 -12.319 3.557 1.00 35.53 93 TYR A O 1
ATOM 700 N N . ASN A 1 94 ? -19.200 -10.064 3.468 1.00 41.69 94 ASN A N 1
ATOM 701 C CA . ASN A 1 94 ? -18.057 -10.060 2.571 1.00 41.69 94 ASN A CA 1
ATOM 702 C C . ASN A 1 94 ? -16.847 -10.468 3.403 1.00 41.69 94 ASN A C 1
ATOM 704 O O . ASN A 1 94 ? -16.193 -9.632 4.034 1.00 41.69 94 ASN A O 1
ATOM 708 N N . ARG A 1 95 ? -16.659 -11.794 3.506 1.00 42.44 95 ARG A N 1
ATOM 709 C CA . ARG A 1 95 ? -15.617 -12.436 4.307 1.00 42.44 95 ARG A CA 1
ATOM 710 C C . ARG A 1 95 ? -14.335 -11.659 4.086 1.00 42.44 95 ARG A C 1
ATOM 712 O O . ARG A 1 95 ? -13.835 -11.627 2.965 1.00 42.44 95 ARG A O 1
ATOM 719 N N . HIS A 1 96 ? -13.812 -11.068 5.153 1.00 50.75 96 HIS A N 1
ATOM 720 C CA . HIS A 1 96 ? -12.456 -10.554 5.154 1.00 50.75 96 HIS A CA 1
ATOM 721 C C . HIS A 1 96 ? -11.539 -11.772 5.062 1.00 50.75 96 HIS A C 1
ATOM 723 O O . HIS A 1 96 ? -11.152 -12.382 6.052 1.00 50.75 96 HIS A O 1
ATOM 729 N N . VAL A 1 97 ? -11.329 -12.210 3.822 1.00 52.72 97 VAL A N 1
ATOM 730 C CA . VAL A 1 97 ? -10.253 -13.108 3.454 1.00 52.72 97 VAL A CA 1
ATOM 731 C C . VAL A 1 97 ? -8.997 -12.307 3.730 1.00 52.72 97 VAL A C 1
ATOM 733 O O . VAL A 1 97 ? -8.811 -11.248 3.130 1.00 52.72 97 VAL A O 1
ATOM 736 N N . ASP A 1 98 ? -8.160 -12.793 4.638 1.00 64.56 98 ASP A N 1
ATOM 737 C CA . ASP A 1 98 ? -6.817 -12.260 4.814 1.00 64.56 98 ASP A CA 1
ATOM 738 C C . ASP A 1 98 ? -6.058 -12.520 3.507 1.00 64.56 98 ASP A C 1
ATOM 740 O O . ASP A 1 98 ? -5.620 -13.637 3.229 1.00 64.56 98 ASP A O 1
ATOM 744 N N . ILE A 1 99 ? -6.009 -11.507 2.642 1.00 77.38 99 ILE A N 1
ATOM 745 C CA . ILE A 1 99 ? -5.384 -11.565 1.322 1.00 77.38 99 ILE A CA 1
ATOM 746 C C . ILE A 1 99 ? -3.881 -11.321 1.532 1.00 77.38 99 ILE A C 1
ATOM 748 O O . ILE A 1 99 ? -3.486 -10.182 1.790 1.00 77.38 99 ILE A O 1
ATOM 752 N N . PRO A 1 100 ? -3.010 -12.344 1.427 1.00 80.50 100 PRO A N 1
ATOM 753 C CA . PRO A 1 100 ? -1.596 -12.176 1.736 1.00 80.50 100 PRO A CA 1
ATOM 754 C C . PRO A 1 100 ? -0.915 -11.299 0.680 1.00 80.50 100 PRO A C 1
ATOM 756 O O . PRO A 1 100 ? -0.972 -11.596 -0.515 1.00 80.50 100 PRO A O 1
ATOM 759 N N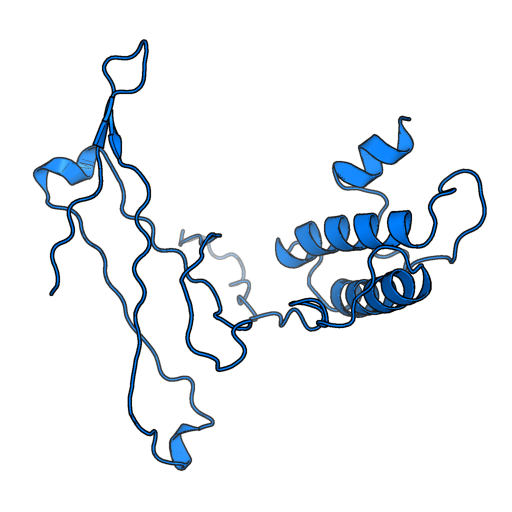 . ILE A 1 101 ? -0.240 -10.232 1.111 1.00 84.38 101 ILE A N 1
ATOM 760 C CA . ILE A 1 101 ? 0.538 -9.343 0.236 1.00 84.38 101 ILE A CA 1
ATOM 761 C C . ILE A 1 101 ? 1.927 -9.963 0.028 1.00 84.38 101 ILE A C 1
ATOM 763 O O . ILE A 1 101 ? 2.863 -9.696 0.769 1.00 84.38 101 ILE A O 1
ATOM 767 N N . THR A 1 102 ? 2.084 -10.815 -0.987 1.00 79.56 102 THR A N 1
ATOM 768 C CA . THR A 1 102 ? 3.305 -11.633 -1.169 1.00 79.56 102 THR A CA 1
ATOM 769 C C . THR A 1 102 ? 4.517 -10.891 -1.756 1.00 79.56 102 THR A C 1
ATOM 771 O O . THR A 1 102 ? 5.507 -11.531 -2.107 1.00 79.56 102 THR A O 1
ATOM 774 N N . PHE A 1 103 ? 4.426 -9.574 -1.944 1.00 85.19 103 PHE A N 1
ATOM 775 C CA . PHE A 1 103 ? 5.481 -8.720 -2.513 1.00 85.19 103 PHE A CA 1
ATOM 776 C C . PHE A 1 103 ? 5.964 -7.627 -1.546 1.00 85.19 103 PHE A C 1
ATOM 778 O O . PHE A 1 103 ? 6.812 -6.818 -1.919 1.00 85.19 103 PHE A O 1
ATOM 785 N N . LEU A 1 104 ? 5.440 -7.607 -0.315 1.00 87.06 104 LEU A N 1
ATOM 786 C CA . LEU A 1 104 ? 5.951 -6.798 0.788 1.00 87.06 104 LEU A CA 1
ATOM 787 C C . LEU A 1 104 ? 6.332 -7.704 1.977 1.00 87.06 104 LEU A C 1
ATOM 789 O O . LEU A 1 104 ? 5.715 -8.756 2.142 1.00 87.06 104 LEU A O 1
ATOM 793 N N . PRO A 1 105 ? 7.314 -7.307 2.810 1.00 88.75 105 PRO A N 1
ATOM 794 C CA . PRO A 1 105 ? 8.231 -6.181 2.608 1.00 88.75 105 PRO A CA 1
ATOM 795 C C . PRO A 1 105 ? 9.117 -6.386 1.368 1.00 88.75 105 PRO A C 1
ATOM 797 O O . PRO A 1 105 ? 9.299 -7.509 0.897 1.00 88.75 105 PRO A O 1
ATOM 800 N N . LEU A 1 106 ? 9.647 -5.293 0.807 1.00 87.06 106 LEU A N 1
ATOM 801 C CA . LEU A 1 106 ? 10.541 -5.391 -0.350 1.00 87.06 106 LEU A CA 1
ATOM 802 C C . LEU A 1 106 ? 11.820 -6.172 0.019 1.00 87.06 106 LEU A C 1
ATOM 804 O O . LEU A 1 106 ? 12.307 -6.034 1.145 1.00 87.06 106 LEU A O 1
ATOM 808 N N . PRO A 1 107 ? 12.395 -6.960 -0.911 1.00 86.56 107 PRO A N 1
ATOM 809 C CA . PRO A 1 107 ? 13.659 -7.653 -0.678 1.00 86.56 107 PRO A CA 1
ATOM 810 C C . PRO A 1 107 ? 14.785 -6.694 -0.263 1.00 86.56 107 PRO A C 1
ATOM 812 O O . PRO A 1 107 ? 14.887 -5.584 -0.780 1.00 86.56 107 PRO A O 1
ATOM 815 N N . SER A 1 108 ? 15.674 -7.126 0.635 1.00 88.88 108 SER A N 1
ATOM 816 C CA . SER A 1 108 ? 16.795 -6.300 1.120 1.00 88.88 108 SER A CA 1
ATOM 817 C C . SER A 1 108 ? 17.838 -5.962 0.043 1.00 88.88 108 SER A C 1
ATOM 819 O O . SER A 1 108 ? 18.663 -5.075 0.239 1.00 88.88 108 SER A O 1
ATOM 821 N N . ASP A 1 109 ? 17.815 -6.683 -1.079 1.00 90.56 109 ASP A N 1
ATOM 822 C CA . ASP A 1 109 ? 18.594 -6.456 -2.298 1.00 90.56 109 ASP A CA 1
ATOM 823 C C . ASP A 1 109 ? 17.831 -5.632 -3.360 1.00 90.56 109 ASP A C 1
ATOM 825 O O . ASP A 1 109 ? 18.310 -5.477 -4.484 1.00 90.56 109 ASP A O 1
ATOM 829 N N . PHE A 1 110 ? 16.650 -5.088 -3.041 1.00 90.44 110 PHE A N 1
ATOM 830 C CA . PHE A 1 110 ? 15.882 -4.255 -3.966 1.00 90.44 110 PHE A CA 1
ATOM 831 C C . PHE A 1 110 ? 16.596 -2.926 -4.259 1.00 90.44 110 PHE A C 1
ATOM 833 O O . PHE A 1 110 ? 16.624 -2.023 -3.424 1.00 90.44 110 PHE A O 1
ATOM 840 N N . ASN A 1 111 ? 17.142 -2.780 -5.471 1.00 91.56 111 ASN A N 1
ATOM 841 C CA . ASN A 1 111 ? 17.714 -1.521 -5.934 1.00 91.56 111 ASN A CA 1
ATOM 842 C C . ASN A 1 111 ? 16.636 -0.640 -6.604 1.00 91.56 111 ASN A C 1
ATOM 844 O O . ASN A 1 111 ? 16.212 -0.963 -7.715 1.00 91.56 111 ASN A O 1
ATOM 848 N N . PRO A 1 112 ? 16.252 0.517 -6.027 1.00 89.88 112 PRO A N 1
ATOM 849 C CA . PRO A 1 112 ? 15.271 1.419 -6.633 1.00 89.88 112 PRO A CA 1
ATOM 850 C C . PRO A 1 112 ? 15.779 2.148 -7.890 1.00 89.88 112 PRO A C 1
ATOM 852 O O . PRO A 1 112 ? 15.001 2.857 -8.522 1.00 89.88 112 PRO A O 1
ATOM 855 N N . THR A 1 113 ? 17.053 1.995 -8.271 1.00 91.12 113 THR A N 1
ATOM 856 C CA . THR A 1 113 ? 17.601 2.526 -9.536 1.00 91.12 113 THR A CA 1
ATOM 857 C C . THR A 1 113 ? 17.667 1.490 -10.668 1.00 91.12 113 THR A C 1
ATOM 859 O O . THR A 1 113 ? 18.097 1.832 -11.766 1.00 91.12 113 THR A O 1
ATOM 862 N N . ASP A 1 114 ? 17.243 0.240 -10.433 1.00 90.75 114 ASP A N 1
ATOM 863 C CA . ASP A 1 114 ? 17.243 -0.828 -11.443 1.00 90.75 114 ASP A CA 1
ATOM 864 C C . ASP A 1 114 ? 15.819 -1.135 -11.938 1.00 90.75 114 ASP A C 1
ATOM 866 O O . ASP A 1 114 ? 14.976 -1.659 -11.204 1.00 90.75 114 ASP A O 1
ATOM 870 N N . SER A 1 115 ? 15.550 -0.852 -13.215 1.00 88.81 115 SER A N 1
ATOM 871 C CA . SER A 1 115 ? 14.260 -1.147 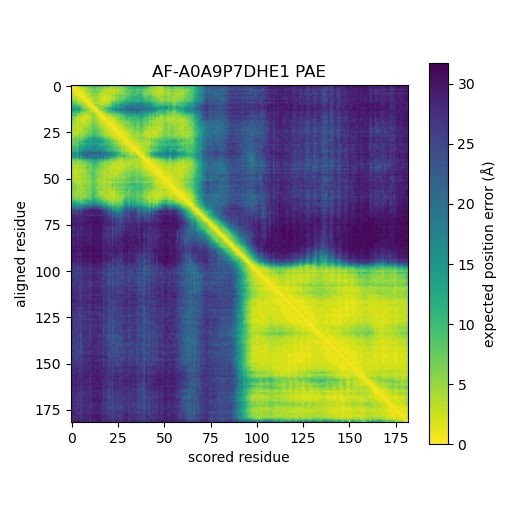-13.852 1.00 88.81 115 SER A CA 1
ATOM 872 C C . SER A 1 115 ? 13.954 -2.648 -13.950 1.00 88.81 115 SER A C 1
ATOM 874 O O . SER A 1 115 ? 12.784 -3.019 -14.043 1.00 88.81 115 SER A O 1
ATOM 876 N N . CYS A 1 116 ? 14.947 -3.538 -13.845 1.00 91.62 116 CYS A N 1
ATOM 877 C CA . CYS A 1 116 ? 14.722 -4.983 -13.740 1.00 91.62 116 CYS A CA 1
ATOM 878 C C . CYS A 1 116 ? 14.102 -5.359 -12.385 1.00 91.62 116 CYS A C 1
ATOM 880 O O . CYS A 1 116 ? 13.242 -6.242 -12.321 1.00 91.62 116 CYS A O 1
ATOM 882 N N . HIS A 1 117 ? 14.503 -4.677 -11.306 1.00 92.06 117 HIS A N 1
ATOM 883 C CA . HIS A 1 117 ? 13.926 -4.880 -9.975 1.00 92.06 117 HIS A CA 1
ATOM 884 C C . HIS A 1 117 ? 12.493 -4.331 -9.918 1.00 92.06 117 HIS A C 1
ATOM 886 O O . HIS A 1 117 ? 11.597 -5.032 -9.440 1.00 92.06 117 HIS A O 1
ATOM 892 N N . TRP A 1 118 ? 12.249 -3.147 -10.495 1.00 94.00 118 TRP A N 1
ATOM 893 C CA . TRP A 1 118 ? 10.895 -2.602 -10.656 1.00 94.00 118 TRP A CA 1
ATOM 894 C C . TRP A 1 118 ? 9.994 -3.490 -11.518 1.00 94.00 118 TRP A C 1
ATOM 896 O O . TRP A 1 118 ? 8.894 -3.814 -11.083 1.00 94.00 11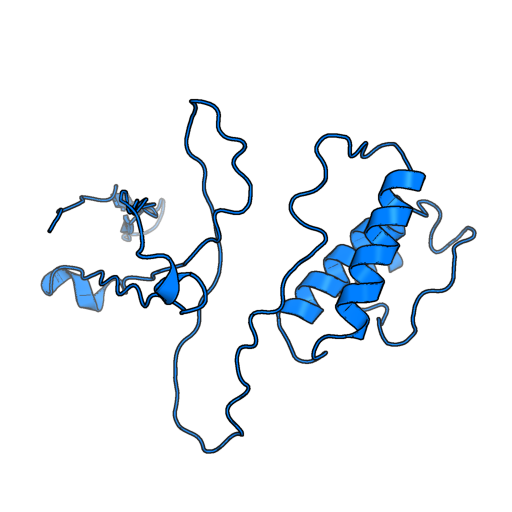8 TRP A O 1
ATOM 906 N N . SER A 1 119 ? 10.477 -3.981 -12.663 1.00 91.56 119 SER A N 1
ATOM 907 C CA . SER A 1 119 ? 9.731 -4.897 -13.540 1.00 91.56 119 SER A CA 1
ATOM 908 C C . SER A 1 119 ? 9.315 -6.183 -12.814 1.00 91.56 119 SER A C 1
ATOM 910 O O . SER A 1 119 ? 8.161 -6.611 -12.880 1.00 91.56 119 SER A O 1
ATOM 912 N N . ARG A 1 120 ? 10.224 -6.775 -12.028 1.00 92.06 120 ARG A N 1
ATOM 913 C CA . ARG A 1 120 ? 9.928 -7.972 -11.226 1.00 92.06 120 ARG A CA 1
ATOM 914 C C . ARG A 1 120 ? 8.874 -7.709 -10.145 1.00 92.06 120 ARG A C 1
ATOM 916 O O . ARG A 1 120 ? 8.012 -8.562 -9.932 1.00 92.06 120 ARG A O 1
ATOM 923 N N . LEU A 1 121 ? 8.930 -6.553 -9.482 1.00 94.25 121 LEU A N 1
ATOM 924 C CA . LEU A 1 121 ? 7.918 -6.123 -8.511 1.00 94.25 121 LEU A CA 1
ATOM 925 C C . LEU A 1 121 ? 6.566 -5.871 -9.199 1.00 94.25 121 LEU A C 1
ATOM 927 O O . LEU A 1 121 ? 5.540 -6.370 -8.743 1.00 94.25 121 LEU A O 1
ATOM 931 N N . LEU A 1 122 ? 6.569 -5.177 -10.337 1.00 93.94 122 LEU A N 1
ATOM 932 C CA . LEU A 1 122 ? 5.396 -4.888 -11.159 1.00 93.94 122 LEU A CA 1
ATOM 933 C C . LEU A 1 122 ? 4.647 -6.168 -11.558 1.00 93.94 122 LEU A C 1
ATOM 935 O O . LEU A 1 122 ? 3.429 -6.249 -11.390 1.00 93.94 122 LEU A O 1
ATOM 939 N N . GLU A 1 123 ? 5.362 -7.204 -12.014 1.00 91.75 123 GLU A N 1
ATOM 940 C CA . GLU A 1 123 ? 4.741 -8.500 -12.301 1.00 91.75 123 GLU A CA 1
ATOM 941 C C . GLU A 1 123 ? 4.109 -9.149 -11.056 1.00 91.75 123 GLU A C 1
ATOM 943 O O . GLU A 1 123 ? 3.076 -9.814 -11.167 1.00 91.75 123 GLU A O 1
ATOM 948 N N . GLN A 1 124 ? 4.732 -9.021 -9.879 1.00 91.62 124 GLN A N 1
ATOM 949 C CA . GLN A 1 124 ? 4.206 -9.588 -8.632 1.00 91.62 124 GLN A CA 1
ATOM 950 C C . GLN A 1 124 ? 2.930 -8.865 -8.188 1.00 91.62 124 GLN A C 1
ATOM 952 O O . GLN A 1 124 ? 1.943 -9.534 -7.877 1.00 91.62 124 GLN A O 1
ATOM 957 N N . ILE A 1 125 ? 2.914 -7.528 -8.239 1.00 94.00 125 ILE A N 1
ATOM 958 C CA . ILE A 1 125 ? 1.721 -6.729 -7.932 1.00 94.00 125 ILE A CA 1
ATOM 959 C C . ILE A 1 125 ? 0.607 -7.037 -8.942 1.00 94.00 125 ILE A C 1
ATOM 961 O O . ILE A 1 125 ? -0.528 -7.275 -8.533 1.00 94.00 125 ILE A O 1
ATOM 965 N N . GLN A 1 126 ? 0.916 -7.139 -10.243 1.00 93.94 126 GLN A N 1
ATOM 966 C CA . GLN A 1 126 ? -0.072 -7.520 -11.258 1.00 93.94 126 GLN A CA 1
ATOM 967 C C . GLN A 1 126 ? -0.674 -8.901 -10.977 1.00 93.94 126 GLN A C 1
ATOM 969 O O . GLN A 1 126 ? -1.895 -9.041 -10.956 1.00 93.94 126 GLN A O 1
ATOM 974 N N . ARG A 1 127 ? 0.162 -9.921 -10.722 1.00 90.25 127 ARG A N 1
ATOM 975 C CA . ARG A 1 127 ? -0.292 -11.287 -10.393 1.00 90.25 127 ARG A CA 1
ATOM 976 C C . ARG A 1 127 ? -1.141 -11.339 -9.122 1.00 90.25 127 ARG A C 1
ATOM 978 O O . ARG A 1 127 ? -1.986 -12.223 -9.013 1.00 90.25 127 ARG A O 1
ATOM 985 N N . TRP A 1 128 ? -0.934 -10.423 -8.181 1.00 92.06 128 TRP A N 1
ATOM 986 C CA . TRP A 1 128 ? -1.750 -10.305 -6.976 1.00 92.06 128 TRP A CA 1
ATOM 987 C C . TRP A 1 128 ? -3.092 -9.617 -7.270 1.00 92.06 128 TRP A C 1
ATOM 989 O O . TRP A 1 128 ? -4.145 -10.219 -7.059 1.00 92.06 128 TRP A O 1
ATOM 999 N N . LEU A 1 129 ? -3.063 -8.419 -7.869 1.00 91.94 129 LEU A N 1
ATOM 1000 C CA . LEU A 1 129 ? -4.242 -7.619 -8.229 1.00 91.94 129 LEU A CA 1
ATOM 1001 C C . LEU A 1 129 ? -5.293 -8.388 -9.033 1.00 91.94 129 LEU A C 1
ATOM 1003 O O . LEU A 1 129 ? -6.489 -8.261 -8.779 1.00 91.94 129 LEU A O 1
ATOM 1007 N N . VAL A 1 130 ? -4.861 -9.198 -10.000 1.00 89.75 130 VAL A N 1
ATOM 1008 C CA . VAL A 1 130 ? -5.772 -9.932 -10.893 1.00 89.75 130 VAL A CA 1
ATOM 1009 C C . VAL A 1 130 ? -6.496 -11.116 -10.238 1.00 89.75 130 VAL A C 1
ATOM 1011 O O . VAL A 1 130 ? -7.313 -11.760 -10.903 1.00 89.75 130 VAL A O 1
ATOM 1014 N N . ASN A 1 131 ? -6.190 -11.420 -8.972 1.00 86.75 131 ASN A N 1
ATOM 1015 C CA . ASN A 1 131 ? -6.742 -12.541 -8.205 1.00 86.75 131 ASN A CA 1
ATOM 1016 C C . ASN A 1 131 ? -7.537 -12.100 -6.959 1.00 86.75 131 ASN A C 1
ATOM 1018 O O . ASN A 1 131 ? -7.960 -12.959 -6.184 1.00 86.75 131 ASN A O 1
ATOM 1022 N N . ILE A 1 132 ? -7.750 -10.794 -6.753 1.00 86.06 132 ILE A N 1
ATOM 1023 C CA . ILE A 1 132 ? -8.425 -10.242 -5.565 1.00 86.06 132 ILE A CA 1
ATOM 1024 C C . ILE A 1 132 ? -9.659 -9.401 -5.953 1.00 86.06 132 ILE A C 1
ATOM 1026 O O . ILE A 1 132 ? -9.728 -8.928 -7.089 1.00 86.06 132 ILE A O 1
ATOM 1030 N N . PRO A 1 133 ? -10.650 -9.211 -5.056 1.00 84.81 133 PRO A N 1
ATOM 1031 C CA . PRO A 1 133 ? -11.888 -8.502 -5.392 1.00 84.81 133 PRO A CA 1
ATOM 1032 C C . PRO A 1 133 ? -11.635 -7.022 -5.716 1.00 84.81 133 PRO A C 1
ATOM 1034 O O . PRO A 1 133 ? -11.004 -6.314 -4.929 1.00 84.81 133 PRO A O 1
ATOM 1037 N N . SER A 1 134 ? -12.122 -6.543 -6.864 1.00 84.69 134 SER A N 1
ATOM 1038 C CA . SER A 1 134 ? -11.876 -5.176 -7.360 1.00 84.69 134 SER A CA 1
ATOM 1039 C C . SER A 1 134 ? -12.596 -4.075 -6.572 1.00 84.69 134 SER A C 1
ATOM 1041 O O . SER A 1 134 ? -12.248 -2.905 -6.677 1.00 84.69 134 SER A O 1
ATOM 1043 N N . ASP A 1 135 ? -13.597 -4.454 -5.785 1.00 82.44 135 ASP A N 1
ATOM 1044 C CA . ASP A 1 135 ? -14.312 -3.634 -4.804 1.00 82.44 135 ASP A CA 1
ATOM 1045 C C . ASP A 1 135 ? -13.549 -3.479 -3.472 1.00 82.44 135 ASP A C 1
ATOM 1047 O O . ASP A 1 135 ? -13.939 -2.679 -2.624 1.00 82.44 135 ASP A O 1
ATOM 1051 N N . SER A 1 136 ? -12.452 -4.220 -3.269 1.00 82.75 136 SER A N 1
ATOM 1052 C CA . SER A 1 136 ? -11.710 -4.199 -2.006 1.00 82.75 136 SER A CA 1
ATOM 1053 C C . SER A 1 136 ? -10.741 -3.014 -1.872 1.00 82.75 136 SER A C 1
ATOM 1055 O O . SER A 1 136 ? -10.101 -2.558 -2.827 1.00 82.75 136 SER A O 1
ATOM 1057 N N . GLN A 1 137 ? -10.537 -2.573 -0.627 1.00 84.69 137 GLN A N 1
ATOM 1058 C CA . GLN A 1 137 ? -9.482 -1.619 -0.263 1.00 84.69 137 GLN A CA 1
ATOM 1059 C C . GLN A 1 137 ? -8.084 -2.138 -0.653 1.00 84.69 137 GLN A C 1
ATOM 1061 O O . GLN A 1 137 ? -7.254 -1.364 -1.128 1.00 84.69 137 GLN A O 1
ATOM 1066 N N . HIS A 1 138 ? -7.855 -3.452 -0.533 1.00 86.44 138 HIS A N 1
ATOM 1067 C CA . HIS A 1 138 ? -6.633 -4.133 -0.973 1.00 86.44 138 HIS A CA 1
ATOM 1068 C C . HIS A 1 138 ? -6.352 -3.922 -2.467 1.00 86.44 138 HIS A C 1
ATOM 1070 O O . HIS A 1 138 ? -5.228 -3.580 -2.832 1.00 86.44 138 HIS A O 1
ATOM 1076 N N . TRP A 1 139 ? -7.364 -4.062 -3.328 1.00 89.94 139 TRP A N 1
ATOM 1077 C CA . TRP A 1 139 ? -7.224 -3.813 -4.766 1.00 89.94 139 TRP A CA 1
ATOM 1078 C C . TRP A 1 139 ? -7.022 -2.328 -5.080 1.00 89.94 139 TRP A C 1
ATOM 1080 O O . TRP A 1 139 ? -6.190 -1.989 -5.918 1.00 89.94 139 TRP A O 1
ATOM 1090 N N . THR A 1 140 ? -7.707 -1.436 -4.358 1.00 88.25 140 THR A N 1
ATOM 1091 C CA . THR A 1 140 ? -7.551 0.020 -4.521 1.00 88.25 140 THR A CA 1
ATOM 1092 C C . THR A 1 140 ? -6.116 0.467 -4.218 1.00 88.25 140 THR A C 1
ATOM 1094 O O . THR A 1 140 ? -5.479 1.099 -5.059 1.00 88.25 140 THR A O 1
ATOM 1097 N N . TRP A 1 141 ? -5.572 0.075 -3.061 1.00 90.50 141 TRP A N 1
ATOM 1098 C CA . TRP A 1 141 ? -4.175 0.336 -2.692 1.00 90.50 141 TRP A CA 1
ATOM 1099 C C . TRP A 1 141 ? -3.187 -0.365 -3.638 1.00 90.50 141 TRP A C 1
ATOM 1101 O O . TRP A 1 141 ? -2.204 0.234 -4.077 1.00 90.50 141 TRP A O 1
ATOM 1111 N N . GLY A 1 142 ? -3.469 -1.619 -4.001 1.00 92.31 142 GLY A N 1
ATOM 1112 C CA . GLY A 1 142 ? -2.632 -2.402 -4.906 1.00 92.31 142 GLY A CA 1
ATOM 1113 C C . GLY A 1 142 ? -2.503 -1.785 -6.292 1.00 92.31 142 GLY A C 1
ATOM 1114 O O . GLY A 1 142 ? -1.435 -1.861 -6.890 1.00 92.31 142 GLY A O 1
ATOM 1115 N N . ARG A 1 143 ? -3.571 -1.161 -6.801 1.00 94.06 143 ARG A N 1
ATOM 1116 C CA . ARG A 1 143 ? -3.591 -0.479 -8.098 1.00 94.06 143 ARG A CA 1
ATOM 1117 C C . ARG A 1 143 ? -2.687 0.747 -8.087 1.00 94.06 143 ARG A C 1
ATOM 1119 O O . ARG A 1 143 ? -1.914 0.926 -9.021 1.00 94.06 143 ARG A O 1
ATOM 1126 N N . ASP A 1 144 ? -2.730 1.546 -7.026 1.00 93.31 144 ASP A N 1
ATOM 1127 C CA . ASP A 1 144 ? -1.825 2.688 -6.886 1.00 93.31 144 ASP A CA 1
ATOM 1128 C C . ASP A 1 144 ? -0.364 2.199 -6.772 1.00 93.31 144 ASP A C 1
ATOM 1130 O O . ASP A 1 144 ? 0.509 2.696 -7.485 1.00 93.31 144 ASP A O 1
ATOM 1134 N N . ALA A 1 145 ? -0.099 1.144 -5.986 1.00 93.38 145 ALA A N 1
ATOM 1135 C CA . ALA A 1 145 ? 1.220 0.498 -5.899 1.00 93.38 145 ALA A CA 1
ATOM 1136 C C . ALA A 1 145 ? 1.712 -0.076 -7.247 1.00 93.38 145 ALA A C 1
ATOM 1138 O O . ALA A 1 145 ? 2.893 0.047 -7.580 1.00 93.38 145 ALA A O 1
ATOM 1139 N N . PHE A 1 146 ? 0.811 -0.662 -8.041 1.00 95.31 146 PHE A N 1
ATOM 1140 C CA . PHE A 1 146 ? 1.089 -1.118 -9.403 1.00 95.31 146 PHE A CA 1
ATOM 1141 C C . PHE A 1 146 ? 1.500 0.054 -10.295 1.00 95.31 146 PHE A C 1
ATOM 1143 O O . PHE A 1 146 ? 2.511 -0.047 -10.983 1.00 95.31 146 PHE A O 1
ATOM 1150 N N . TRP A 1 147 ? 0.778 1.178 -10.252 1.00 95.75 147 TRP A N 1
ATOM 1151 C CA . TRP A 1 147 ? 1.102 2.344 -11.073 1.00 95.75 147 TRP A CA 1
ATOM 1152 C C . TRP A 1 147 ? 2.438 2.989 -10.694 1.00 95.75 147 TRP A C 1
ATOM 1154 O O . TRP A 1 147 ? 3.210 3.321 -11.595 1.00 95.75 147 TRP A O 1
ATOM 1164 N N . TYR A 1 148 ? 2.775 3.070 -9.401 1.00 94.06 148 TYR A N 1
ATOM 1165 C CA . TYR A 1 148 ? 4.117 3.480 -8.965 1.00 94.06 148 TYR A CA 1
ATOM 1166 C C . TYR A 1 148 ? 5.210 2.566 -9.543 1.00 94.06 148 TYR A C 1
ATOM 1168 O O . TYR A 1 148 ? 6.180 3.055 -10.124 1.00 94.06 148 TYR A O 1
ATOM 1176 N N . ALA A 1 149 ? 5.044 1.242 -9.442 1.00 94.44 149 ALA A N 1
ATOM 1177 C CA . ALA A 1 149 ? 5.997 0.286 -10.009 1.00 94.44 149 ALA A CA 1
ATOM 1178 C C . ALA A 1 149 ? 6.038 0.324 -11.550 1.00 94.44 149 ALA A C 1
ATOM 1180 O O . ALA A 1 149 ? 7.090 0.079 -12.141 1.00 94.44 149 ALA A O 1
ATOM 1181 N N . PHE A 1 150 ? 4.922 0.653 -12.208 1.00 94.75 150 PHE A N 1
ATOM 1182 C CA . PHE A 1 150 ? 4.825 0.740 -13.664 1.00 94.75 150 PHE A CA 1
ATOM 1183 C C . PHE A 1 150 ? 5.632 1.923 -14.195 1.00 94.75 150 PHE A C 1
ATOM 1185 O O . PHE A 1 150 ? 6.505 1.735 -15.041 1.00 94.75 150 PHE A O 1
ATOM 1192 N N . VAL A 1 151 ? 5.405 3.118 -13.643 1.00 93.81 151 VAL A N 1
ATOM 1193 C CA . VAL A 1 151 ? 6.148 4.338 -13.998 1.00 93.81 151 VAL A CA 1
ATOM 1194 C C . VAL A 1 151 ? 7.637 4.191 -13.664 1.00 93.81 151 VAL A C 1
ATOM 1196 O O . VAL A 1 151 ? 8.486 4.554 -14.473 1.00 93.81 151 VAL A O 1
ATOM 1199 N N . ALA A 1 152 ? 7.984 3.569 -12.532 1.00 92.50 152 ALA A N 1
ATOM 1200 C CA . ALA A 1 152 ? 9.381 3.294 -12.187 1.00 92.50 152 ALA A CA 1
ATOM 1201 C C . ALA A 1 152 ? 10.054 2.236 -13.094 1.00 92.50 152 ALA A C 1
ATOM 1203 O O . ALA A 1 152 ? 11.278 2.231 -13.233 1.00 92.50 152 ALA A O 1
ATOM 1204 N N . THR A 1 153 ? 9.273 1.362 -13.744 1.00 94.06 153 THR A N 1
ATOM 1205 C CA . THR A 1 153 ? 9.769 0.431 -14.777 1.00 94.06 153 THR A CA 1
ATOM 1206 C C . THR A 1 153 ? 9.891 1.109 -16.148 1.00 94.06 153 THR A C 1
ATOM 1208 O O . THR A 1 153 ? 10.825 0.810 -16.893 1.00 94.06 153 THR A O 1
ATOM 1211 N N . TYR A 1 154 ? 8.973 2.026 -16.474 1.00 92.19 154 TYR A N 1
ATOM 1212 C CA . TYR A 1 154 ? 8.867 2.711 -17.768 1.00 92.19 154 TYR A CA 1
ATOM 1213 C C . TYR A 1 154 ? 8.789 4.243 -17.598 1.00 92.19 154 TYR A C 1
ATOM 1215 O O . TYR A 1 154 ? 7.715 4.815 -17.801 1.00 92.19 154 TYR A O 1
ATOM 1223 N N . PRO A 1 155 ? 9.902 4.934 -17.270 1.00 89.62 155 PRO A N 1
ATOM 1224 C CA . PRO A 1 155 ? 9.885 6.372 -16.972 1.00 89.62 155 PRO A CA 1
ATOM 1225 C C . PRO A 1 155 ? 9.391 7.266 -18.117 1.00 89.62 155 PRO A C 1
ATOM 1227 O O . PRO A 1 155 ? 8.914 8.366 -17.867 1.00 89.62 155 PRO A O 1
ATOM 1230 N N . ASP A 1 156 ? 9.479 6.794 -19.366 1.00 88.94 156 ASP A N 1
ATOM 1231 C CA . ASP A 1 156 ? 9.016 7.525 -20.551 1.00 88.94 156 ASP A CA 1
ATOM 1232 C C . ASP A 1 156 ? 7.487 7.445 -20.767 1.00 88.94 156 ASP A C 1
ATOM 1234 O O . ASP A 1 156 ? 6.971 8.046 -21.713 1.00 88.94 156 ASP A O 1
ATOM 1238 N N . PHE A 1 157 ? 6.739 6.670 -19.970 1.00 90.44 157 PHE A N 1
ATOM 1239 C CA . PHE A 1 157 ? 5.277 6.552 -20.081 1.00 90.44 157 PHE A CA 1
ATOM 1240 C C . PHE A 1 157 ? 4.590 7.908 -19.810 1.00 90.44 157 PHE A C 1
ATOM 1242 O O . PHE A 1 157 ? 4.939 8.543 -18.818 1.00 90.44 157 PHE A O 1
ATOM 1249 N N . PRO A 1 158 ? 3.599 8.357 -20.612 1.00 89.50 158 PRO A N 1
ATOM 1250 C CA . PRO A 1 158 ? 2.916 7.669 -21.718 1.00 89.50 158 PRO A CA 1
ATOM 1251 C C . PRO A 1 158 ? 3.482 7.980 -23.123 1.00 89.50 158 PRO A C 1
ATOM 1253 O O . PRO A 1 158 ? 2.805 7.755 -24.124 1.00 89.50 158 PRO A O 1
ATOM 1256 N N . SER A 1 159 ? 4.698 8.523 -23.227 1.00 87.12 159 SER A N 1
ATOM 1257 C CA . SER A 1 159 ? 5.293 9.003 -24.490 1.00 87.12 159 SER A CA 1
ATOM 1258 C C . SER A 1 159 ? 6.247 8.017 -25.191 1.00 87.12 159 SER A C 1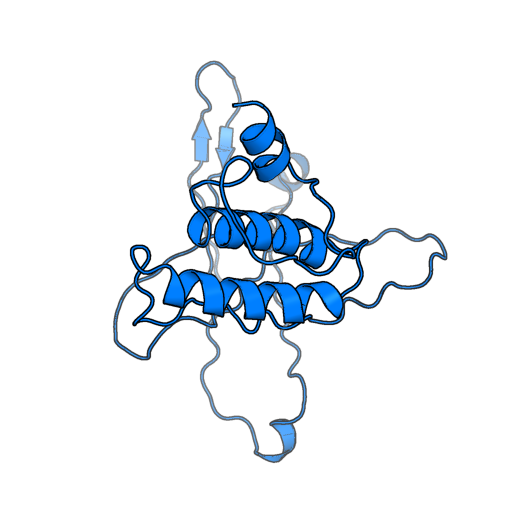
ATOM 1260 O O . SER A 1 159 ? 6.428 8.104 -26.406 1.00 87.12 159 SER A O 1
ATOM 1262 N N . GLY A 1 160 ? 6.858 7.092 -24.441 1.00 85.62 160 GLY A N 1
ATOM 1263 C CA . GLY A 1 160 ? 7.855 6.132 -24.931 1.00 85.62 160 GLY A CA 1
ATOM 1264 C C . GLY A 1 160 ? 7.286 4.768 -25.344 1.00 85.62 160 GLY A C 1
ATOM 1265 O O . GLY A 1 160 ? 6.316 4.671 -26.090 1.00 85.62 160 GLY A O 1
ATOM 1266 N N . SER A 1 161 ? 7.911 3.687 -24.864 1.00 83.38 161 SER A N 1
ATOM 1267 C CA . SER A 1 161 ? 7.472 2.305 -25.110 1.00 83.38 161 SER A CA 1
ATOM 1268 C C . SER A 1 161 ? 7.454 1.482 -23.825 1.00 83.38 161 SER A C 1
ATOM 1270 O O . SER A 1 161 ? 8.451 1.441 -23.106 1.00 83.38 161 SER A O 1
ATOM 1272 N N . TRP A 1 162 ? 6.351 0.782 -23.574 1.00 87.81 162 TRP A N 1
ATOM 1273 C CA . TRP A 1 162 ? 6.104 -0.006 -22.364 1.00 87.81 162 TRP A CA 1
ATOM 1274 C C . TRP A 1 162 ? 5.458 -1.355 -22.707 1.00 87.81 162 TRP A C 1
ATOM 1276 O O . TRP A 1 162 ? 4.929 -1.542 -23.805 1.00 87.81 162 TRP A O 1
ATOM 1286 N N . LEU A 1 163 ? 5.481 -2.306 -21.768 1.00 81.50 163 LEU A N 1
ATOM 1287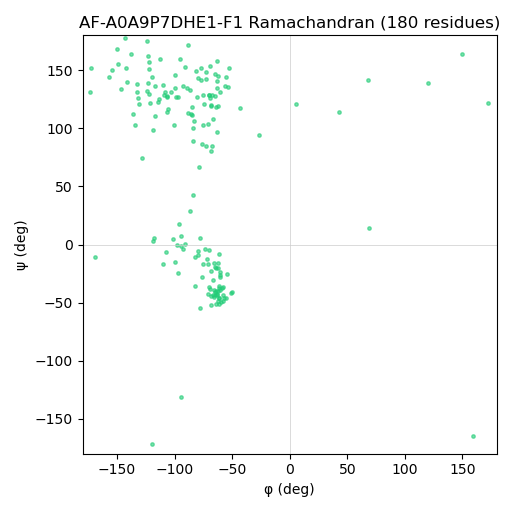 C CA . LEU A 1 163 ? 4.730 -3.557 -21.915 1.00 81.50 163 LEU A CA 1
ATOM 1288 C C . LEU A 1 163 ? 3.250 -3.353 -21.571 1.00 81.50 163 LEU A C 1
ATOM 1290 O O . LEU A 1 163 ? 2.900 -2.610 -20.655 1.00 81.50 163 LEU A O 1
ATOM 1294 N N . THR A 1 164 ? 2.372 -4.038 -22.301 1.00 83.69 164 THR A N 1
ATOM 1295 C CA . THR A 1 164 ? 0.930 -4.039 -22.029 1.00 83.69 164 THR A CA 1
ATOM 1296 C C . THR A 1 164 ? 0.638 -4.753 -20.709 1.00 83.69 164 THR A C 1
ATOM 1298 O O . THR A 1 164 ? 1.079 -5.884 -20.502 1.00 83.69 164 THR A O 1
ATOM 1301 N N . TRP A 1 165 ? -0.124 -4.103 -19.833 1.00 89.12 165 TRP A N 1
ATOM 1302 C CA . TRP A 1 165 ? -0.598 -4.669 -18.570 1.00 89.12 165 TRP A CA 1
ATOM 1303 C C . TRP A 1 165 ? -1.934 -5.414 -18.734 1.00 89.12 165 TRP A C 1
ATOM 1305 O O . TRP A 1 165 ? -2.572 -5.365 -19.788 1.00 89.12 165 TRP A O 1
ATOM 1315 N N . ASP A 1 166 ? -2.372 -6.117 -17.689 1.00 86.88 166 ASP A N 1
ATOM 1316 C CA . ASP A 1 166 ? -3.684 -6.770 -17.669 1.00 86.88 166 ASP A CA 1
ATOM 1317 C C . ASP A 1 166 ? -4.807 -5.721 -17.633 1.00 86.88 166 ASP A C 1
ATOM 1319 O O . ASP A 1 166 ? -4.909 -4.943 -16.686 1.00 86.88 166 ASP A O 1
ATOM 1323 N N . ALA A 1 167 ? -5.682 -5.721 -18.643 1.00 87.31 167 ALA A N 1
ATOM 1324 C CA . ALA A 1 167 ? -6.746 -4.726 -18.809 1.00 87.31 167 ALA A CA 1
ATOM 1325 C C . ALA A 1 167 ? -7.782 -4.681 -17.662 1.00 87.31 167 ALA A C 1
ATOM 1327 O O . ALA A 1 167 ? -8.610 -3.771 -17.627 1.00 87.31 167 ALA A O 1
ATOM 1328 N N . ARG A 1 168 ? -7.741 -5.627 -16.711 1.00 86.56 168 ARG A N 1
ATOM 1329 C CA . ARG A 1 168 ? -8.495 -5.551 -15.446 1.00 86.56 168 ARG A CA 1
ATOM 1330 C C . ARG A 1 168 ? -7.944 -4.505 -14.471 1.00 86.56 168 ARG A C 1
ATOM 1332 O O . ARG A 1 168 ? -8.625 -4.192 -13.501 1.00 86.56 168 ARG A O 1
ATOM 1339 N N . ILE A 1 169 ? -6.748 -3.967 -14.714 1.00 91.00 169 ILE A N 1
ATOM 1340 C CA . ILE A 1 169 ? -6.151 -2.854 -13.970 1.00 91.00 169 ILE A CA 1
ATOM 1341 C C . ILE A 1 169 ? -6.358 -1.570 -14.802 1.00 91.00 169 ILE A C 1
ATOM 1343 O O . ILE A 1 169 ? -5.669 -1.369 -15.807 1.00 91.00 169 ILE A O 1
ATOM 1347 N N . PRO A 1 170 ? -7.326 -0.705 -14.445 1.00 92.06 170 PRO A N 1
ATOM 1348 C CA . PRO A 1 170 ? -7.597 0.518 -15.192 1.00 92.06 170 PRO A CA 1
ATOM 1349 C C . PRO A 1 170 ? -6.564 1.610 -14.886 1.00 92.06 170 PRO A C 1
ATOM 1351 O O . PRO A 1 170 ? -6.047 1.693 -13.768 1.00 92.06 170 PRO A O 1
ATOM 1354 N N . LEU A 1 171 ? -6.341 2.495 -15.864 1.00 90.69 171 LEU A N 1
ATOM 1355 C CA . LEU A 1 171 ? -5.703 3.803 -15.670 1.00 90.69 171 LEU A CA 1
ATOM 1356 C C . LEU A 1 171 ? -6.652 4.698 -14.857 1.00 90.69 171 LEU A C 1
ATOM 1358 O O . LEU A 1 171 ? -7.432 5.470 -15.406 1.00 90.69 171 LEU A O 1
ATOM 1362 N N . GLN A 1 172 ? -6.647 4.486 -13.546 1.00 88.50 172 GLN A N 1
ATOM 1363 C CA . GLN A 1 172 ? -7.440 5.193 -12.548 1.00 88.50 172 GLN A CA 1
ATOM 1364 C C . GLN A 1 172 ? -6.703 5.107 -11.204 1.00 88.50 172 GLN A C 1
ATOM 1366 O O . GLN A 1 172 ? -6.031 4.108 -10.932 1.00 88.50 172 GLN A O 1
ATOM 1371 N N . GLY A 1 173 ? -6.868 6.113 -10.353 1.00 85.06 173 GLY A N 1
ATOM 1372 C CA . GLY A 1 173 ? -6.137 6.297 -9.101 1.00 85.06 173 GLY A CA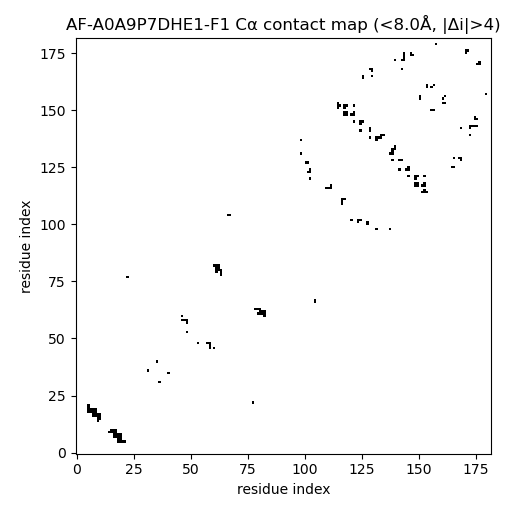 1
ATOM 1373 C C . GLY A 1 173 ? -5.370 7.614 -9.130 1.00 85.06 173 GLY A C 1
ATOM 1374 O O . GLY A 1 173 ? -4.767 7.957 -10.146 1.00 85.06 173 GLY A O 1
ATOM 1375 N N . ARG A 1 174 ? -5.373 8.349 -8.009 1.00 86.81 174 ARG A N 1
ATOM 1376 C CA . ARG A 1 174 ? -4.889 9.742 -7.942 1.00 86.81 174 ARG A CA 1
ATOM 1377 C C . ARG A 1 174 ? -3.497 9.918 -8.553 1.00 86.81 174 ARG A C 1
ATOM 1379 O O . ARG A 1 174 ? -3.265 10.906 -9.233 1.00 86.81 174 ARG A O 1
ATOM 1386 N N . PHE A 1 175 ? -2.584 8.977 -8.302 1.00 89.94 175 PHE A N 1
ATOM 1387 C CA . PHE A 1 175 ? -1.221 9.048 -8.824 1.00 89.94 175 PHE A CA 1
ATOM 1388 C C . PHE A 1 175 ? -1.169 8.970 -10.356 1.00 89.94 175 PHE A C 1
ATOM 1390 O O . PHE A 1 175 ? -0.553 9.828 -10.980 1.00 89.94 175 PHE A O 1
ATOM 1397 N N . ILE A 1 176 ? -1.813 7.968 -10.966 1.00 92.06 176 ILE A N 1
ATOM 1398 C CA . ILE A 1 176 ? -1.728 7.762 -12.419 1.00 92.06 176 ILE A CA 1
ATOM 1399 C C . ILE A 1 176 ? -2.582 8.764 -13.199 1.00 92.06 176 ILE A C 1
ATOM 1401 O O . ILE A 1 176 ? -2.238 9.111 -14.320 1.00 92.06 176 ILE A O 1
ATOM 1405 N N . GLU A 1 177 ? -3.666 9.256 -12.597 1.00 92.75 177 GLU A N 1
ATOM 1406 C CA . GLU A 1 177 ? -4.461 10.360 -13.142 1.00 92.75 177 GLU A CA 1
ATOM 1407 C C . GLU A 1 177 ? -3.611 11.635 -13.227 1.00 92.75 177 GLU A C 1
ATOM 1409 O O . GLU A 1 177 ? -3.516 12.220 -14.299 1.00 92.75 177 GLU A O 1
ATOM 1414 N N . GLN A 1 178 ? -2.904 11.997 -12.149 1.00 90.38 178 GLN A N 1
ATOM 1415 C CA . GLN A 1 178 ? -1.996 13.152 -12.134 1.00 90.38 178 GLN A CA 1
ATOM 1416 C C . GLN A 1 178 ? -0.800 12.977 -13.084 1.00 90.38 178 GLN A C 1
ATOM 1418 O O . GLN A 1 178 ? -0.470 13.900 -13.816 1.00 90.38 178 GLN A O 1
ATOM 1423 N N . TRP A 1 179 ? -0.200 11.783 -13.147 1.00 88.69 179 TRP A N 1
ATOM 1424 C CA . TRP A 1 179 ? 0.906 11.482 -14.073 1.00 88.69 179 TRP A CA 1
ATOM 1425 C C . TRP A 1 179 ? 0.516 11.589 -15.563 1.00 88.69 179 TRP A C 1
ATOM 1427 O O . TRP A 1 179 ? 1.383 11.705 -16.422 1.00 88.69 179 TRP A O 1
ATOM 1437 N N . LEU A 1 180 ? -0.778 11.526 -15.894 1.00 89.56 180 LEU A N 1
ATOM 1438 C CA . LEU A 1 180 ? -1.282 11.695 -17.263 1.00 89.56 180 LEU A CA 1
ATOM 1439 C C . LEU A 1 180 ? -1.712 13.140 -17.589 1.00 89.56 180 LEU A C 1
ATOM 1441 O O . LEU A 1 180 ? -2.143 13.390 -18.718 1.00 89.56 180 LEU A O 1
ATOM 1445 N N . GLU A 1 181 ? -1.623 14.068 -16.630 1.00 87.88 181 GLU A N 1
ATOM 1446 C CA . GLU A 1 181 ? -1.921 15.499 -16.811 1.00 87.88 181 GLU A CA 1
ATOM 1447 C C . GLU A 1 181 ? -0.658 16.373 -17.010 1.00 87.88 181 GLU A C 1
ATOM 1449 O O . GLU A 1 181 ? -0.799 17.506 -17.480 1.00 87.88 181 GLU A O 1
ATOM 1454 N N . ASP A 1 182 ? 0.537 15.847 -16.697 1.00 65.94 182 ASP A N 1
ATOM 1455 C CA . ASP A 1 182 ? 1.867 16.487 -16.844 1.00 65.94 182 ASP A CA 1
ATOM 1456 C C . ASP A 1 182 ? 2.535 16.243 -18.227 1.00 65.94 182 ASP A C 1
ATOM 1458 O O . ASP A 1 182 ? 3.198 17.187 -18.726 1.00 65.94 182 ASP A O 1
#

Sequence (182 aa):
TVTLYPTVRAVRHTQDASIQPLCIGVCFSGTLPRHLVHSVVPIQISVSIAEEYSSFTTPVIESLALDGYPTSEGSISENVAAVSDSGHELEPYNRHVDIPITFLPLPSDFNPTDSCHWSRLLEQIQRWLVNIPSDSQHWTWGRDAFWYAFVATYPDFPSGSWLTWDARIPLQGRFIEQWLED

Solvent-accessible surface area (backbone atoms only — not comparable to full-atom values): 12924 Å² total; per-residue (Å²): 141,83,91,81,83,71,59,72,44,74,42,86,98,58,95,48,69,43,72,48,90,77,91,79,91,83,86,88,86,85,84,78,63,80,87,50,77,88,49,87,78,88,81,88,85,86,82,83,76,62,75,95,46,54,90,81,52,79,87,82,81,70,88,78,84,79,74,74,72,72,98,64,97,72,83,92,80,90,87,88,85,84,76,88,86,91,78,95,67,96,67,81,78,76,72,84,67,86,75,79,65,90,72,60,66,71,62,95,83,66,48,95,88,39,43,69,50,26,43,55,49,29,53,49,44,49,65,50,51,80,74,51,61,82,90,35,68,68,35,54,54,42,46,48,53,31,47,55,27,45,42,61,43,30,75,54,63,96,77,62,83,78,83,86,73,67,81,90,62,64,99,59,48,76,68,58,52,52,65,72,76,115

Radius of gyration: 21.79 Å; Cα contacts (8 Å, |Δi|>4): 110; chains: 1; bounding box: 47×59×59 Å

Mean predicted aligned error: 18.0 Å

Foldseek 3Di:
DDDDDFDWADDPPDRDIDGDDDDDDDDDDDDDDPVCPPPDDDDDDDDDDDPVCVVPDDDADFDDDPPDDDPDDDDDDDDDDDDDDDDDDPDPPPPPDVQDLPCPPPDPPQDLQDLVSLVVSLVSLLVSLVPDDCPDPSNLVSLVVNVVSQCSNPVCPPPDDGDDGDVVRDCDDPVSVVVVVD

Nearest PDB structures (foldseek):
  4apo-assembly2_B  TM=8.496E-01  e=1.724E+00  Homo sapiens
  4apo-assembly1_A  TM=8.376E-01  e=2.961E+00  Homo sapiens
  7a4p-assembly1_F  TM=4.734E-01  e=6.469E+00  Chlorella ohadii
  8cmo-assembly1_F  TM=4.122E-01  e=7.748E+00  Coelastrella